Protein AF-A0A944ZU85-F1 (afdb_monomer)

Sequence (262 aa):
MTEFNSSSQVSQDNLSVRERGVSSAREYSRIVETFNRVLEYKEKFRMSIEGQLASIGNQVKENIENLETLMRNIDIYVENIDTISNNLAQLQTEENSIKVRYEELLNGSTELDSVDGDKNDDLDSAGSREYLIQRRRNYLENLDKSFKRLDGELFSIEKLRSEITRARGEILVKKDDAQKKISILEENGARLLEDVKRVEMELESSINEERLLINEFKRLVSGAERTLEISDEIDHILFTYLTAAESKDIAAKNPVPAVDHH

Secondary structure (DSSP, 8-state):
-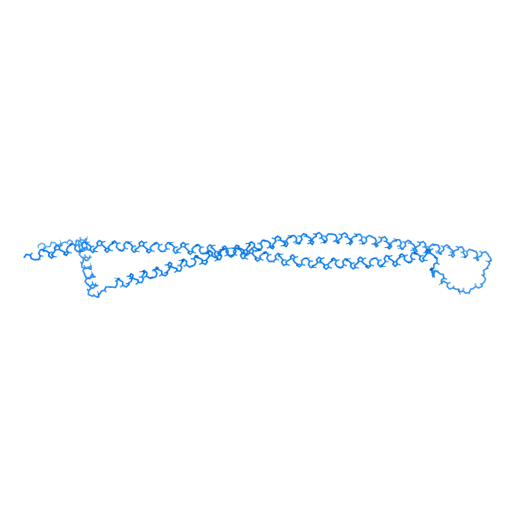-HHHHHHHHHHHHHHHHHHHHHHHHHHHHHHHHHHHHHHHHHHHHHHHHHHHHHHHHHHHHHHHHHHHHHHHHHHHHHHHHHHHHHHHHHHHHHHHHHHHHHHHHTT-S-TT-----------HHHHHHHHHHHHHHHHHHHHHHHHHHHHHHHHHHHHHHHHHHHHHHHHHHHHHHHHHHHHHHHHHHHHHHHHHHHHHHHHHHHHHHHHHHHHHHHHHHHHHHHS---HHHHHHHHHHHHHHHHHHHHHHS--------

Radius of gyration: 54.86 Å; Cα contacts (8 Å, |Δi|>4): 72; chains: 1; bounding box: 100×51×162 Å

Solvent-accessible surface area (backbone atoms only — not comparable to full-atom values): 14517 Å² total; per-residue (Å²): 133,66,68,68,57,52,56,53,47,52,54,53,49,50,53,54,51,53,52,50,50,55,51,50,52,52,52,51,53,52,50,54,54,49,51,52,55,50,50,57,48,50,52,55,49,49,55,51,50,54,49,48,52,54,53,52,50,52,51,51,49,53,47,49,56,52,44,55,53,42,53,53,50,42,53,53,42,50,54,50,47,52,52,48,54,53,51,52,54,49,51,54,51,52,49,51,54,51,51,51,54,50,50,35,55,73,70,64,70,58,86,84,74,82,72,79,91,74,88,73,86,88,65,59,81,68,55,54,53,54,50,52,52,49,52,51,50,53,51,52,52,53,49,53,54,50,51,55,48,51,54,51,51,51,52,50,50,52,52,50,52,51,54,53,52,50,52,48,52,55,45,51,52,54,42,51,55,41,51,54,51,44,56,53,45,52,53,48,50,53,52,51,53,52,51,49,53,53,50,50,53,52,45,53,50,51,53,53,53,51,50,52,51,52,53,53,49,52,54,50,51,56,50,50,57,66,69,67,67,71,56,70,69,58,50,50,52,53,54,54,52,48,52,54,50,52,53,50,54,52,50,67,75,54,69,75,79,82,81,83,77,133

Nearest PDB structures (foldseek):
  8i21-assembly1_B  TM=4.705E-01  e=2.398E-02  Saccharomyces cerevisiae S288C
  5xg2-assembly1_A  TM=3.246E-01  e=1.053E-02  Pyrococcus yayanosii CH1
  3zx6-assembly1_B  TM=3.954E-01  e=8.948E-02  Archaeoglobus fulgidus DSM 4304
  3zx6-assembly1_A  TM=3.688E-01  e=1.729E-01  Archaeoglobus fulgidus DSM 4304
  3ja6-assembly1_H  TM=3.280E-01  e=2.833E-01  Escherichia coli

pLDDT: mean 88.07, std 15.77, range [40.47, 98.38]

Structure (mmCIF, N/CA/C/O backbone):
data_AF-A0A944ZU85-F1
#
_entry.id   AF-A0A944ZU85-F1
#
loop_
_atom_site.group_PDB
_atom_site.id
_atom_site.type_symbol
_atom_site.label_atom_id
_atom_site.label_alt_id
_atom_site.label_comp_id
_atom_site.label_asym_id
_atom_site.label_entity_id
_atom_site.label_seq_id
_atom_site.pdbx_PDB_ins_code
_atom_site.Cartn_x
_atom_site.Cartn_y
_atom_site.Cartn_z
_atom_site.occupancy
_atom_site.B_iso_or_equiv
_atom_site.auth_seq_id
_atom_site.auth_comp_id
_atom_site.auth_asym_id
_atom_site.auth_atom_id
_atom_site.pdbx_PDB_model_num
ATOM 1 N N . MET A 1 1 ? -49.938 -11.714 79.847 1.00 47.16 1 MET A N 1
ATOM 2 C CA . MET A 1 1 ? -48.460 -11.813 79.737 1.00 47.16 1 MET A CA 1
ATOM 3 C C . MET A 1 1 ? -47.957 -11.971 78.292 1.00 47.16 1 MET A C 1
ATOM 5 O O . MET A 1 1 ? -46.763 -12.122 78.097 1.00 47.16 1 MET A O 1
ATOM 9 N N . THR A 1 2 ? -48.816 -11.879 77.272 1.00 54.72 2 THR A N 1
ATOM 10 C CA . THR A 1 2 ? -48.469 -12.052 75.846 1.00 54.72 2 THR A CA 1
ATOM 11 C C . THR A 1 2 ? -48.129 -10.742 75.114 1.00 54.72 2 THR A C 1
ATOM 13 O O . THR A 1 2 ? -47.324 -10.766 74.192 1.00 54.72 2 THR A O 1
ATOM 16 N N . GLU A 1 3 ? -48.653 -9.594 75.559 1.00 50.75 3 GLU A N 1
ATOM 17 C CA . GLU A 1 3 ? -48.461 -8.280 74.903 1.00 50.75 3 GLU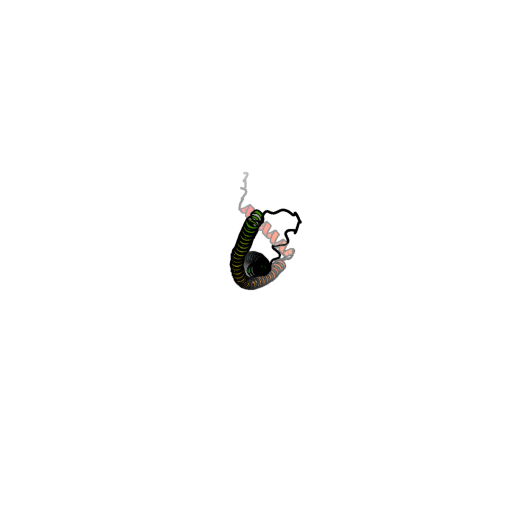 A CA 1
ATOM 18 C C . GLU A 1 3 ? -47.059 -7.664 75.086 1.00 50.75 3 GLU A C 1
ATOM 20 O O . GLU A 1 3 ? -46.574 -6.936 74.222 1.00 50.75 3 GLU A O 1
ATOM 25 N N . PHE A 1 4 ? -46.360 -7.975 76.184 1.00 53.34 4 PHE A N 1
ATOM 26 C CA . PHE A 1 4 ? -44.981 -7.503 76.386 1.00 53.34 4 PHE A CA 1
ATOM 27 C C . PHE A 1 4 ? -43.986 -8.198 75.439 1.00 53.34 4 PHE A C 1
ATOM 29 O O . PHE A 1 4 ? -43.026 -7.573 74.990 1.00 53.34 4 PHE A O 1
ATOM 36 N N . ASN A 1 5 ? -44.251 -9.458 75.068 1.00 59.75 5 ASN A N 1
ATOM 37 C CA . ASN A 1 5 ? -43.422 -10.199 74.114 1.00 59.75 5 ASN A CA 1
ATOM 38 C C . ASN A 1 5 ? -43.623 -9.717 72.668 1.00 59.75 5 ASN A C 1
ATOM 40 O O . ASN A 1 5 ? -42.658 -9.690 71.909 1.00 59.75 5 ASN A O 1
ATOM 44 N N . SER A 1 6 ? -44.830 -9.282 72.284 1.00 62.41 6 SER A N 1
ATOM 45 C CA . SER A 1 6 ? -45.083 -8.770 70.929 1.00 62.41 6 SER A CA 1
ATOM 46 C C . SER A 1 6 ? -44.427 -7.408 70.680 1.00 62.41 6 SER A C 1
ATOM 48 O O . SER A 1 6 ? -43.877 -7.186 69.607 1.00 62.41 6 SER A O 1
ATOM 50 N N . SER A 1 7 ? -44.413 -6.515 71.676 1.00 68.94 7 SER A N 1
ATOM 51 C CA . SER A 1 7 ? -43.751 -5.202 71.575 1.00 68.94 7 SER A CA 1
ATOM 52 C C . SER A 1 7 ? -42.221 -5.316 71.463 1.00 68.94 7 SER A C 1
ATOM 54 O O . SER A 1 7 ? -41.583 -4.623 70.662 1.00 68.94 7 SER A O 1
ATOM 56 N N . SER A 1 8 ? -41.629 -6.255 72.212 1.00 76.44 8 SER A N 1
ATOM 57 C CA . SER A 1 8 ? -40.201 -6.575 72.116 1.00 76.44 8 SER A CA 1
ATOM 58 C C . SER A 1 8 ? -39.833 -7.148 70.743 1.00 76.44 8 SER A C 1
ATOM 60 O O . SER A 1 8 ? -38.814 -6.757 70.175 1.00 76.44 8 SER A O 1
ATOM 62 N N . GLN A 1 9 ? -40.671 -8.032 70.189 1.00 83.12 9 GLN A N 1
ATOM 63 C CA . GLN A 1 9 ? -40.442 -8.642 68.878 1.00 83.12 9 GLN A CA 1
ATOM 64 C C . GLN A 1 9 ? -40.509 -7.609 67.744 1.00 83.12 9 GLN A C 1
ATOM 66 O O . GLN A 1 9 ? -39.594 -7.540 66.932 1.00 83.12 9 GLN A O 1
ATOM 71 N N . VAL A 1 10 ? -41.525 -6.736 67.736 1.00 85.12 10 VAL A N 1
ATOM 72 C CA . VAL A 1 10 ? -41.663 -5.666 66.728 1.00 85.12 10 VAL A CA 1
ATOM 73 C C . VAL A 1 10 ? -40.473 -4.703 66.764 1.00 85.12 10 VAL A C 1
ATOM 75 O O . VAL A 1 10 ? -39.990 -4.274 65.719 1.00 85.12 10 VAL A O 1
ATOM 78 N N . SER A 1 11 ? -39.963 -4.383 67.957 1.00 85.69 11 SER A N 1
ATOM 79 C CA . SER A 1 11 ? -38.789 -3.515 68.111 1.00 85.69 11 SER A CA 1
ATOM 80 C C . SER A 1 11 ? -37.518 -4.157 67.542 1.00 85.69 11 SER A C 1
ATOM 82 O O . SER A 1 11 ? -36.726 -3.485 66.877 1.00 85.69 11 SER A O 1
ATOM 84 N N . GLN A 1 12 ? -37.336 -5.460 67.766 1.00 87.75 12 GLN A N 1
ATOM 85 C CA . GLN A 1 12 ? -36.206 -6.222 67.237 1.00 87.75 12 GLN A CA 1
ATOM 86 C C . GLN A 1 12 ? -36.299 -6.408 65.714 1.00 87.75 12 GLN A C 1
ATOM 88 O O . GLN A 1 12 ? -35.305 -6.217 65.009 1.00 87.75 12 GLN A O 1
ATOM 93 N N . ASP A 1 13 ? -37.492 -6.708 65.199 1.00 90.25 13 ASP A N 1
ATOM 94 C CA . ASP A 1 13 ? -37.750 -6.845 63.764 1.00 90.25 13 ASP A CA 1
ATOM 95 C C . ASP A 1 13 ? -37.536 -5.512 63.034 1.00 90.25 13 ASP A C 1
ATOM 97 O O . ASP A 1 13 ? -36.898 -5.486 61.982 1.00 90.25 13 ASP A O 1
ATOM 101 N N . ASN A 1 14 ? -37.975 -4.391 63.620 1.00 88.56 14 ASN A N 1
ATOM 102 C CA . ASN A 1 14 ? -37.756 -3.047 63.080 1.00 88.56 14 ASN A CA 1
ATOM 103 C C . ASN A 1 14 ? -36.259 -2.738 62.910 1.00 88.56 14 ASN A C 1
ATOM 105 O O . ASN A 1 14 ? -35.822 -2.372 61.818 1.00 88.56 14 ASN A O 1
ATOM 109 N N . LEU A 1 15 ? -35.453 -2.948 63.957 1.00 89.81 15 LEU A N 1
ATOM 110 C CA . LEU A 1 15 ? -34.000 -2.759 63.886 1.00 89.81 15 LEU A CA 1
ATOM 111 C C . LEU A 1 15 ? -33.370 -3.656 62.811 1.00 89.81 15 LEU A C 1
ATOM 113 O O . LEU A 1 15 ? -32.648 -3.164 61.943 1.00 89.81 15 LEU A O 1
ATOM 117 N N . SER A 1 16 ? -33.706 -4.950 62.815 1.00 93.06 16 SER A N 1
ATOM 118 C CA . SER A 1 16 ? -33.157 -5.926 61.868 1.00 93.06 16 SER A CA 1
ATOM 119 C C . SER A 1 16 ? -33.498 -5.608 60.408 1.00 93.06 16 SER A C 1
ATOM 121 O O . SER A 1 16 ? -32.642 -5.724 59.528 1.00 93.06 16 SER A O 1
ATOM 123 N N . VAL A 1 17 ? -34.749 -5.239 60.117 1.00 92.50 17 VAL A N 1
ATOM 124 C CA . VAL A 1 17 ? -35.194 -4.915 58.753 1.00 92.50 17 VAL A CA 1
ATOM 125 C C . VAL A 1 17 ? -34.587 -3.593 58.292 1.00 92.50 17 VAL A C 1
ATOM 127 O O . VAL A 1 17 ? -34.116 -3.513 57.158 1.00 92.50 17 VAL A O 1
ATOM 130 N N . ARG A 1 18 ? -34.511 -2.582 59.166 1.00 90.88 18 ARG A N 1
ATOM 131 C CA . ARG A 1 18 ? -33.900 -1.288 58.843 1.00 90.88 18 ARG A CA 1
ATOM 132 C C . ARG A 1 18 ? -32.410 -1.421 58.528 1.00 90.88 18 ARG A C 1
ATOM 134 O O . ARG A 1 18 ? -31.957 -0.878 57.523 1.00 90.88 18 ARG A O 1
ATOM 141 N N . GLU A 1 19 ? -31.654 -2.159 59.340 1.00 92.50 19 GLU A N 1
ATOM 142 C CA . GLU A 1 19 ? -30.230 -2.413 59.082 1.00 92.50 19 GLU A CA 1
ATOM 143 C C . GLU A 1 19 ? -30.017 -3.181 57.774 1.00 92.50 19 GLU A C 1
ATOM 145 O O . GLU A 1 19 ? -29.196 -2.774 56.948 1.00 92.50 19 GLU A O 1
ATOM 150 N N . ARG A 1 20 ? -30.800 -4.243 57.533 1.00 93.31 20 ARG A N 1
ATOM 151 C CA . ARG A 1 20 ? -30.736 -5.002 56.274 1.00 93.31 20 ARG A CA 1
ATOM 152 C C . ARG A 1 20 ? -31.105 -4.158 55.058 1.00 93.31 20 ARG A C 1
ATOM 154 O O . ARG A 1 20 ? -30.430 -4.267 54.036 1.00 93.31 20 ARG A O 1
ATOM 161 N N . GLY A 1 21 ? -32.126 -3.308 55.158 1.00 91.38 21 GLY A N 1
ATOM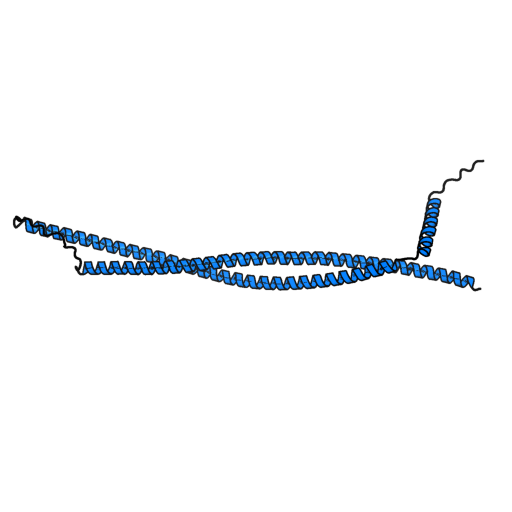 162 C CA . GLY A 1 21 ? -32.533 -2.397 54.087 1.00 91.38 21 GLY A CA 1
ATOM 163 C C . GLY A 1 21 ? -31.432 -1.394 53.742 1.00 91.38 21 GLY A C 1
ATOM 164 O O . GLY A 1 21 ? -31.054 -1.270 52.578 1.00 91.38 21 GLY A O 1
ATOM 165 N N . VAL A 1 22 ? -30.836 -0.752 54.755 1.00 93.25 22 VAL A N 1
ATOM 166 C CA . VAL A 1 22 ? -29.702 0.172 54.568 1.00 93.25 22 VAL A CA 1
ATOM 167 C C . VAL A 1 22 ? -28.492 -0.544 53.963 1.00 93.25 22 VAL A C 1
ATOM 169 O O . VAL A 1 22 ? -27.862 -0.012 53.049 1.00 93.25 22 VAL A O 1
ATOM 172 N N . SER A 1 23 ? -28.165 -1.746 54.446 1.00 93.44 23 SER A N 1
ATOM 173 C CA . SER A 1 23 ? -27.064 -2.541 53.894 1.00 93.44 23 SER A CA 1
ATOM 174 C C . SER A 1 23 ? -27.315 -2.910 52.431 1.00 93.44 23 SER A C 1
ATOM 176 O O . SER A 1 23 ? -26.422 -2.756 51.605 1.00 93.44 23 SER A O 1
ATOM 178 N N . SER A 1 24 ? -28.531 -3.343 52.094 1.00 91.88 24 SER A N 1
ATOM 179 C CA . SER A 1 24 ? -28.895 -3.745 50.729 1.00 91.88 24 SER A CA 1
ATOM 180 C C . SER A 1 24 ? -28.848 -2.565 49.758 1.00 91.88 24 SER A C 1
ATOM 182 O O . SER A 1 24 ? -28.305 -2.698 48.665 1.00 91.88 24 SER A O 1
ATOM 184 N N . ALA A 1 25 ? -29.340 -1.392 50.172 1.00 91.94 25 ALA A N 1
ATOM 185 C CA . ALA A 1 25 ? -29.260 -0.172 49.372 1.00 91.94 25 ALA A CA 1
ATOM 186 C C . ALA A 1 25 ? -27.803 0.228 49.082 1.00 91.94 25 ALA A C 1
ATOM 188 O O . ALA A 1 25 ? -27.466 0.556 47.948 1.00 91.94 25 ALA A O 1
ATOM 189 N N . ARG A 1 26 ? -26.915 0.146 50.085 1.00 94.88 26 ARG A N 1
ATOM 190 C CA . ARG A 1 26 ? -25.480 0.428 49.906 1.00 94.88 26 ARG A CA 1
ATOM 191 C C . ARG A 1 26 ? -24.805 -0.553 48.951 1.00 94.88 26 ARG A C 1
ATOM 193 O O . ARG A 1 26 ? -24.037 -0.117 48.097 1.00 94.88 26 ARG A O 1
ATOM 200 N N . GLU A 1 27 ? -25.084 -1.849 49.082 1.00 93.81 27 GLU A N 1
ATOM 201 C CA . GLU A 1 27 ? -24.531 -2.862 48.176 1.00 93.81 27 GLU A CA 1
ATOM 202 C C . GLU A 1 27 ? -25.029 -2.662 46.740 1.00 93.81 27 GLU A C 1
ATOM 204 O O . GLU A 1 27 ? -24.232 -2.707 45.805 1.00 93.81 27 GLU A O 1
ATOM 209 N N . TYR A 1 28 ? -26.316 -2.351 46.552 1.00 93.88 28 TYR A N 1
ATOM 210 C CA . TYR A 1 28 ? -26.860 -2.044 45.229 1.00 93.88 28 TYR A CA 1
ATOM 211 C C . TYR A 1 28 ? -26.183 -0.818 44.603 1.00 93.88 28 TYR A C 1
ATOM 213 O O . TYR A 1 28 ? -25.702 -0.904 43.472 1.00 93.88 28 TYR A O 1
ATOM 221 N N . SER A 1 29 ? -26.059 0.291 45.344 1.00 94.75 29 SER A N 1
ATOM 222 C CA . SER A 1 29 ? -25.345 1.485 44.868 1.00 94.75 29 SER A CA 1
ATOM 223 C C . SER A 1 29 ? -23.902 1.170 44.477 1.00 94.75 29 SER A C 1
ATOM 225 O O . SER A 1 29 ? -23.457 1.563 43.402 1.00 94.75 29 SER A O 1
ATOM 227 N N . ARG A 1 30 ? -23.186 0.391 45.296 1.00 96.69 30 ARG A N 1
ATOM 228 C CA . ARG A 1 30 ? -21.810 -0.031 45.003 1.00 96.69 30 ARG A CA 1
ATOM 229 C C . ARG A 1 30 ? -21.719 -0.852 43.714 1.00 96.69 30 ARG A C 1
ATOM 231 O O . ARG A 1 30 ? -20.784 -0.667 42.932 1.00 96.69 30 ARG A O 1
ATOM 238 N N . ILE A 1 31 ? -22.661 -1.768 43.492 1.00 96.25 31 ILE A N 1
ATOM 239 C CA . ILE A 1 31 ? -22.717 -2.589 42.276 1.00 96.25 31 ILE A CA 1
ATOM 240 C C . ILE A 1 31 ? -22.975 -1.705 41.051 1.00 96.25 31 ILE A C 1
ATOM 242 O O . ILE A 1 31 ? -22.240 -1.814 40.071 1.00 96.25 31 ILE A O 1
ATOM 246 N N . VAL A 1 32 ? -23.954 -0.797 41.123 1.00 96.38 32 VAL A N 1
ATOM 247 C CA . VAL A 1 32 ? -24.273 0.167 40.055 1.00 96.38 32 VAL A CA 1
ATOM 248 C C . VAL A 1 32 ? -23.057 1.028 39.704 1.00 96.38 32 VAL A C 1
ATOM 250 O O . VAL A 1 32 ? -22.683 1.122 38.537 1.00 96.38 32 VAL A O 1
ATOM 253 N N . GLU A 1 33 ? -22.392 1.608 40.705 1.00 97.56 33 GLU A N 1
ATOM 254 C CA . GLU A 1 33 ? -21.171 2.401 40.511 1.00 97.56 33 GLU A CA 1
ATOM 255 C C . GLU A 1 33 ? -20.054 1.585 39.847 1.00 97.56 33 GLU A C 1
ATOM 257 O O . GLU A 1 33 ? -19.350 2.081 38.963 1.00 97.56 33 GLU A O 1
ATOM 262 N N . THR A 1 34 ? -19.908 0.317 40.239 1.00 97.44 34 THR A N 1
ATOM 263 C CA . THR A 1 34 ? -18.901 -0.586 39.669 1.00 97.44 34 THR A CA 1
ATOM 264 C C . THR A 1 34 ? -19.197 -0.889 38.202 1.00 97.44 34 THR A C 1
ATOM 266 O O . THR A 1 34 ? -18.297 -0.758 37.372 1.00 97.44 34 THR A O 1
ATOM 269 N N . PHE A 1 35 ? -20.442 -1.240 37.861 1.00 98.00 35 PHE A N 1
ATOM 270 C CA . PHE A 1 35 ? -20.848 -1.469 36.471 1.00 98.00 35 PHE A CA 1
ATOM 271 C C . PHE A 1 35 ? -20.613 -0.231 35.610 1.00 98.00 35 PHE A C 1
ATOM 273 O O . PHE A 1 35 ? -19.975 -0.346 34.566 1.00 98.00 35 PHE A O 1
ATOM 280 N N . ASN A 1 36 ? -21.042 0.948 36.067 1.00 97.06 36 ASN A N 1
ATOM 281 C CA . ASN A 1 36 ? -20.849 2.199 35.333 1.00 97.06 36 ASN A CA 1
ATOM 282 C C . ASN A 1 36 ? -19.367 2.458 35.046 1.00 97.06 36 ASN A C 1
ATOM 284 O O . ASN A 1 36 ? -18.984 2.687 33.900 1.00 97.06 36 ASN A O 1
ATOM 288 N N . ARG A 1 37 ? -18.507 2.335 36.063 1.00 98.00 37 ARG A N 1
ATOM 289 C CA . ARG A 1 37 ? -17.065 2.558 35.904 1.00 98.00 37 ARG A CA 1
ATOM 290 C C . ARG A 1 37 ? -16.416 1.565 34.938 1.00 98.00 37 ARG A C 1
ATOM 292 O O . ARG A 1 37 ? -15.542 1.952 34.162 1.00 98.00 37 ARG A O 1
ATOM 299 N N . VAL A 1 38 ? -16.805 0.291 34.996 1.00 98.00 38 VAL A N 1
ATOM 300 C CA . VAL A 1 38 ? -16.266 -0.744 34.101 1.00 98.00 38 VAL A CA 1
ATOM 301 C C . VAL A 1 38 ? -16.757 -0.536 32.668 1.00 98.00 38 VAL A C 1
ATOM 303 O O . VAL A 1 38 ? -15.950 -0.635 31.747 1.00 98.00 38 VAL A O 1
ATOM 306 N N . LEU A 1 39 ? -18.034 -0.205 32.469 1.00 97.50 39 LEU A N 1
ATOM 307 C CA . LEU A 1 39 ? -18.597 0.076 31.145 1.00 97.50 39 LEU A CA 1
ATOM 308 C C . LEU A 1 39 ? -17.955 1.317 30.512 1.00 97.50 39 LEU A C 1
ATOM 310 O O . LEU A 1 39 ? -17.535 1.258 29.362 1.00 97.50 39 LEU A O 1
ATOM 314 N N . GLU A 1 40 ? -17.763 2.400 31.269 1.00 97.69 40 GLU A N 1
ATOM 315 C CA . GLU A 1 40 ? -17.030 3.579 30.785 1.00 97.69 40 GLU A CA 1
ATOM 316 C C . GLU A 1 40 ? -15.588 3.254 30.380 1.00 97.69 40 GLU A C 1
ATOM 318 O O . GLU A 1 40 ? -15.068 3.789 29.398 1.00 97.69 40 GLU A O 1
ATOM 323 N N . TYR A 1 41 ? -14.912 2.398 31.151 1.00 97.75 41 TYR A N 1
ATOM 324 C CA . TYR A 1 41 ? -13.571 1.940 30.806 1.00 97.75 41 TYR A CA 1
ATOM 325 C C . TYR A 1 41 ? -13.580 1.108 29.518 1.00 97.75 41 TYR A C 1
ATOM 327 O O . TYR A 1 41 ? -12.745 1.342 28.643 1.00 97.75 41 TYR A O 1
ATOM 335 N N . LYS A 1 42 ? -14.528 0.174 29.383 1.00 97.31 42 LYS A N 1
ATOM 336 C CA . LYS A 1 42 ? -14.676 -0.674 28.195 1.00 97.31 42 LYS A CA 1
ATOM 337 C C . LYS A 1 42 ? -14.979 0.135 26.940 1.00 97.31 42 LYS A C 1
ATOM 339 O O . LYS A 1 42 ? -14.338 -0.106 25.925 1.00 97.31 42 LYS A O 1
ATOM 344 N N . GLU A 1 43 ? -15.838 1.144 27.032 1.00 96.38 43 GLU A N 1
ATOM 345 C CA . GLU A 1 43 ? -16.121 2.068 25.931 1.00 96.38 43 GLU A CA 1
ATOM 346 C C . GLU A 1 43 ? -14.848 2.802 25.476 1.00 96.38 43 GLU A C 1
ATOM 348 O O . GLU A 1 43 ? -14.500 2.793 24.297 1.00 96.38 43 GLU A O 1
ATOM 353 N N . LYS A 1 44 ? -14.084 3.380 26.416 1.00 97.44 44 LYS A N 1
ATOM 354 C CA . LYS A 1 44 ? -12.809 4.056 26.102 1.00 97.44 44 LYS A CA 1
ATOM 355 C C . LYS A 1 44 ? -11.793 3.107 25.471 1.00 97.44 44 LYS A C 1
ATOM 357 O O . LYS A 1 44 ? -11.067 3.498 24.559 1.00 97.44 44 LYS A O 1
ATOM 362 N N . PHE A 1 45 ? -11.730 1.875 25.964 1.00 97.31 45 PHE A N 1
ATOM 363 C CA . PHE A 1 45 ? -10.860 0.841 25.423 1.00 97.31 45 PHE A CA 1
ATOM 364 C C . PHE A 1 45 ? -11.273 0.442 23.999 1.00 97.31 45 PHE A C 1
ATOM 366 O O . PHE A 1 45 ? -10.422 0.424 23.112 1.00 97.31 45 PHE A O 1
ATOM 373 N N . ARG A 1 46 ? -12.573 0.232 23.746 1.00 97.31 46 ARG A N 1
ATOM 374 C CA . ARG A 1 46 ? -13.117 -0.047 22.409 1.00 97.31 46 ARG A CA 1
ATOM 375 C C . ARG A 1 46 ? -12.769 1.068 21.422 1.00 97.31 46 ARG A C 1
ATOM 377 O O . ARG A 1 46 ? -12.183 0.791 20.382 1.00 97.31 46 ARG A O 1
ATOM 384 N N . MET A 1 47 ? -13.008 2.326 21.799 1.00 97.50 47 MET A N 1
ATOM 385 C CA . MET A 1 47 ? -12.650 3.501 20.992 1.00 97.50 47 MET A CA 1
ATOM 386 C C . MET A 1 47 ? -11.144 3.570 20.686 1.00 97.50 47 MET A C 1
ATOM 388 O O . MET A 1 47 ? -10.742 3.964 19.592 1.00 97.50 47 MET A O 1
ATOM 392 N N . SER A 1 48 ? -10.292 3.177 21.639 1.00 98.06 48 SER A N 1
ATOM 393 C CA . SER A 1 48 ? -8.843 3.094 21.424 1.00 98.06 48 SER A CA 1
ATOM 394 C C . SER A 1 48 ? -8.476 2.027 20.389 1.00 98.06 48 SER A C 1
ATOM 396 O O . SER A 1 48 ? -7.628 2.286 19.536 1.00 98.06 48 SER A O 1
ATOM 398 N N . ILE A 1 49 ? -9.093 0.845 20.452 1.00 97.88 49 ILE A N 1
ATOM 399 C CA . ILE A 1 49 ? -8.864 -0.247 19.494 1.00 97.88 49 ILE A CA 1
ATOM 400 C C . ILE A 1 49 ? -9.366 0.133 18.096 1.00 97.88 49 ILE A C 1
ATOM 402 O O . ILE A 1 49 ? -8.651 -0.040 17.111 1.00 97.88 49 ILE A O 1
ATOM 406 N N . GLU A 1 50 ? -10.560 0.717 17.996 1.00 97.56 50 GLU A N 1
ATOM 407 C CA . GLU A 1 50 ? -11.107 1.227 16.733 1.00 97.56 50 GLU A CA 1
ATOM 408 C C . GLU A 1 50 ? -10.188 2.296 16.118 1.00 97.56 50 GLU A C 1
ATOM 410 O O . GLU A 1 50 ? -9.918 2.278 14.915 1.00 97.56 50 GLU A O 1
ATOM 415 N N . GLY A 1 51 ? -9.627 3.184 16.946 1.00 98.06 51 GLY A N 1
ATOM 416 C CA . GLY A 1 51 ? -8.618 4.154 16.519 1.00 98.06 51 GLY A CA 1
ATOM 417 C C . GLY A 1 51 ? -7.330 3.502 15.999 1.00 98.06 51 GLY A C 1
ATOM 418 O O . GLY A 1 51 ? -6.768 3.957 15.000 1.00 98.06 51 GLY A O 1
ATOM 419 N N . GLN A 1 52 ? -6.873 2.416 16.630 1.00 97.88 52 GLN A N 1
ATOM 420 C CA . GLN A 1 52 ? -5.732 1.635 16.141 1.00 97.88 52 GLN A CA 1
ATOM 421 C C . GLN A 1 52 ? -6.034 0.974 14.791 1.00 97.88 52 GLN A C 1
ATOM 423 O O . GLN A 1 52 ? -5.213 1.086 13.881 1.00 97.88 52 GLN A O 1
ATOM 428 N N . LEU A 1 53 ? -7.211 0.364 14.621 1.00 97.88 53 LEU A N 1
ATOM 429 C CA . LEU A 1 53 ? -7.636 -0.212 13.338 1.00 97.88 53 LEU A CA 1
ATOM 430 C C . LEU A 1 53 ? -7.695 0.841 12.232 1.00 97.88 53 LEU A C 1
ATOM 432 O O . LEU A 1 53 ? -7.215 0.590 11.130 1.00 97.88 53 LEU A O 1
ATOM 436 N N . ALA A 1 54 ? -8.214 2.036 12.522 1.00 97.94 54 ALA A N 1
ATOM 437 C CA . ALA A 1 54 ? -8.228 3.137 11.561 1.00 97.94 54 ALA A CA 1
ATOM 438 C C . ALA A 1 54 ? -6.806 3.567 11.155 1.00 97.94 54 ALA A C 1
ATOM 440 O O . ALA A 1 54 ? -6.536 3.804 9.977 1.00 97.94 54 ALA A O 1
ATOM 441 N N . SER A 1 55 ? -5.880 3.628 12.118 1.00 98.19 55 SER A N 1
ATOM 442 C CA . SER A 1 55 ? -4.467 3.927 11.858 1.00 98.19 55 SER A CA 1
ATOM 443 C C . SER A 1 55 ? -3.811 2.866 10.968 1.00 98.19 55 SER A C 1
ATOM 445 O O . SER A 1 55 ? -3.197 3.209 9.957 1.00 98.19 55 SER A O 1
ATOM 447 N N . ILE A 1 56 ? -3.993 1.580 11.290 1.00 97.81 56 ILE A N 1
ATOM 448 C CA . ILE A 1 56 ? -3.479 0.467 10.478 1.00 97.81 56 ILE A CA 1
ATOM 449 C C . ILE A 1 56 ? -4.113 0.495 9.081 1.00 97.81 56 ILE A C 1
ATOM 451 O O . ILE A 1 56 ? -3.412 0.331 8.087 1.00 97.81 56 ILE A O 1
ATOM 455 N N . GLY A 1 57 ? -5.412 0.786 8.975 1.00 97.50 57 GLY A N 1
ATOM 456 C CA . GLY A 1 57 ? -6.109 0.936 7.698 1.00 97.50 57 GLY A CA 1
ATOM 457 C C . GLY A 1 57 ? -5.490 2.011 6.799 1.00 97.50 57 GLY A C 1
ATOM 458 O O . GLY A 1 57 ? -5.316 1.785 5.601 1.00 97.50 57 GLY A O 1
ATOM 459 N N . ASN A 1 58 ? -5.077 3.148 7.369 1.00 97.69 58 ASN A N 1
ATOM 460 C CA . ASN A 1 58 ? -4.354 4.182 6.624 1.00 97.69 58 ASN A CA 1
ATOM 461 C C . ASN A 1 58 ? -2.979 3.693 6.145 1.00 97.69 58 ASN A C 1
ATOM 463 O O . ASN A 1 58 ? -2.615 3.943 4.998 1.00 97.69 58 ASN A O 1
ATOM 467 N N . GLN A 1 59 ? -2.244 2.958 6.986 1.00 97.94 59 GLN A N 1
ATOM 468 C CA . GLN A 1 59 ? -0.947 2.377 6.611 1.00 97.94 59 GLN A CA 1
ATOM 469 C C . GLN A 1 59 ? -1.089 1.333 5.497 1.00 97.94 59 GLN A C 1
ATOM 471 O O . GLN A 1 59 ? -0.301 1.326 4.555 1.00 97.94 59 GLN A O 1
ATOM 476 N N . VAL A 1 60 ? -2.116 0.479 5.562 1.00 97.62 60 VAL A N 1
ATOM 477 C CA . VAL A 1 60 ? -2.429 -0.499 4.508 1.00 97.62 60 VAL A CA 1
ATOM 478 C C . VAL A 1 60 ? -2.728 0.212 3.194 1.00 97.62 60 VAL A C 1
ATOM 480 O O . VAL A 1 60 ? -2.196 -0.175 2.155 1.00 97.62 60 VAL A O 1
ATOM 483 N N . LYS A 1 61 ? -3.539 1.274 3.235 1.00 97.31 61 LYS A N 1
ATOM 484 C CA . LYS A 1 61 ? -3.867 2.070 2.052 1.00 97.31 61 LYS A CA 1
ATOM 485 C C . LYS A 1 61 ? -2.615 2.679 1.414 1.00 97.31 61 LYS A C 1
ATOM 487 O O . LYS A 1 61 ? -2.406 2.499 0.219 1.00 97.31 61 LYS A O 1
ATOM 492 N N . GLU A 1 62 ? -1.767 3.336 2.202 1.00 97.94 62 GLU A N 1
ATOM 493 C CA . GLU A 1 62 ? -0.505 3.911 1.717 1.00 97.94 62 GLU A CA 1
ATOM 494 C C . GLU A 1 62 ? 0.420 2.831 1.128 1.00 97.94 62 GLU A C 1
ATOM 496 O O . GLU A 1 62 ? 1.035 3.022 0.078 1.00 97.94 62 GLU A O 1
ATOM 501 N N . ASN A 1 63 ? 0.494 1.661 1.768 1.00 97.88 63 ASN A N 1
ATOM 502 C CA . ASN A 1 63 ? 1.290 0.537 1.282 1.00 97.88 63 ASN A CA 1
ATOM 503 C C . ASN A 1 63 ? 0.798 0.036 -0.090 1.00 97.88 63 ASN A C 1
ATOM 505 O O . ASN A 1 63 ? 1.619 -0.235 -0.966 1.00 97.88 63 ASN A O 1
ATOM 509 N N . ILE A 1 64 ? -0.522 -0.045 -0.293 1.00 97.62 64 ILE A N 1
ATOM 510 C CA . ILE A 1 64 ? -1.138 -0.422 -1.577 1.00 97.62 64 ILE A CA 1
ATOM 511 C C . ILE A 1 64 ? -0.844 0.627 -2.655 1.00 97.62 64 ILE A C 1
ATOM 513 O O . ILE A 1 64 ? -0.364 0.267 -3.727 1.00 97.62 64 ILE A O 1
ATOM 517 N N . GLU A 1 65 ? -1.056 1.914 -2.372 1.00 98.06 65 GLU A N 1
ATOM 518 C CA . GLU A 1 65 ? -0.794 3.003 -3.331 1.00 98.06 65 GLU A CA 1
ATOM 519 C C . GLU A 1 65 ? 0.682 3.026 -3.783 1.00 98.06 65 GLU A C 1
ATOM 521 O O . GLU A 1 65 ? 0.998 3.216 -4.967 1.00 98.06 65 GLU A O 1
ATOM 526 N N . ASN A 1 66 ? 1.606 2.767 -2.852 1.00 98.00 66 ASN A N 1
ATOM 527 C CA . ASN A 1 66 ? 3.032 2.645 -3.147 1.00 98.00 66 ASN A CA 1
ATOM 528 C C . ASN A 1 66 ? 3.349 1.418 -4.019 1.00 98.00 66 ASN A C 1
ATOM 530 O O . ASN A 1 66 ? 4.150 1.524 -4.954 1.00 98.00 66 ASN A O 1
ATOM 534 N N . LEU A 1 67 ? 2.721 0.269 -3.745 1.00 97.94 67 LEU A N 1
ATOM 535 C CA . LEU A 1 67 ? 2.863 -0.940 -4.561 1.00 97.94 67 LEU A CA 1
ATOM 536 C C . LEU A 1 67 ? 2.364 -0.712 -5.990 1.00 97.94 67 LEU A C 1
ATOM 538 O O . LEU A 1 67 ? 3.103 -0.981 -6.935 1.00 97.94 67 LEU A O 1
ATOM 542 N N . GLU A 1 68 ? 1.166 -0.150 -6.160 1.00 97.81 68 GLU A N 1
ATOM 543 C CA . GLU A 1 68 ? 0.590 0.156 -7.477 1.00 97.81 68 GLU A CA 1
ATOM 544 C C . GLU A 1 68 ? 1.505 1.075 -8.296 1.00 97.81 68 GLU A C 1
ATOM 546 O O . GLU A 1 68 ? 1.761 0.837 -9.481 1.00 97.81 68 GLU A O 1
ATOM 551 N N . THR A 1 69 ? 2.064 2.100 -7.648 1.00 98.19 69 THR A N 1
ATOM 552 C CA . THR A 1 69 ? 3.011 3.023 -8.282 1.00 98.19 69 THR A CA 1
ATOM 553 C C . THR A 1 69 ? 4.281 2.304 -8.742 1.00 98.19 69 THR A C 1
ATOM 555 O O . THR A 1 69 ? 4.757 2.529 -9.857 1.00 98.19 69 THR A O 1
ATOM 558 N N . LEU A 1 70 ? 4.848 1.428 -7.908 1.00 98.06 70 LEU A N 1
ATOM 559 C CA . LEU A 1 70 ? 6.051 0.672 -8.261 1.00 98.06 70 LEU A CA 1
ATOM 560 C C . LEU A 1 70 ? 5.794 -0.341 -9.375 1.00 98.06 70 LEU A C 1
ATOM 562 O O . LEU A 1 70 ? 6.624 -0.442 -10.278 1.00 98.06 70 LEU A O 1
ATOM 566 N N . MET A 1 71 ? 4.657 -1.038 -9.351 1.00 97.56 71 MET A N 1
ATOM 567 C CA . MET A 1 71 ? 4.265 -1.961 -10.418 1.00 97.56 71 MET A CA 1
ATOM 568 C C . MET A 1 71 ? 4.181 -1.232 -11.759 1.00 97.56 71 MET A C 1
ATOM 570 O O . MET A 1 71 ? 4.837 -1.630 -12.720 1.00 97.56 71 MET A O 1
ATOM 574 N N . ARG A 1 72 ? 3.500 -0.080 -11.792 1.00 98.12 72 ARG A N 1
ATOM 575 C CA . ARG A 1 72 ? 3.421 0.754 -12.996 1.00 98.12 72 ARG A CA 1
ATOM 576 C C . ARG A 1 72 ? 4.794 1.223 -13.480 1.00 98.12 72 ARG A C 1
ATOM 578 O O . ARG A 1 72 ? 5.050 1.253 -14.681 1.00 98.12 72 ARG A O 1
ATOM 585 N N . ASN A 1 73 ? 5.690 1.592 -12.564 1.00 97.88 73 ASN A N 1
ATOM 586 C CA . ASN A 1 73 ? 7.054 1.976 -12.926 1.00 97.88 73 ASN A CA 1
ATOM 587 C C . ASN A 1 73 ? 7.831 0.811 -13.550 1.00 97.88 73 ASN A C 1
ATOM 589 O O . ASN A 1 73 ? 8.580 1.026 -14.501 1.00 97.88 73 ASN A O 1
ATOM 593 N N . ILE A 1 74 ? 7.657 -0.413 -13.044 1.00 98.06 74 ILE A N 1
ATOM 594 C CA . ILE A 1 74 ? 8.289 -1.606 -13.616 1.00 98.06 74 ILE A CA 1
ATOM 595 C C . ILE A 1 74 ? 7.788 -1.866 -15.032 1.00 98.06 74 ILE A C 1
ATOM 597 O O . ILE A 1 74 ? 8.621 -2.120 -15.903 1.00 98.06 74 ILE A O 1
ATOM 601 N N . ASP A 1 75 ? 6.484 -1.747 -15.279 1.00 98.06 75 ASP A N 1
ATOM 602 C CA . ASP A 1 75 ? 5.915 -1.906 -16.621 1.00 98.06 75 ASP A CA 1
ATOM 603 C C . ASP A 1 75 ? 6.537 -0.903 -17.603 1.00 98.06 75 ASP A C 1
ATOM 605 O O . ASP A 1 75 ? 7.016 -1.285 -18.672 1.00 98.06 75 ASP A O 1
ATOM 609 N N . ILE A 1 76 ? 6.656 0.365 -17.189 1.00 98.25 76 ILE A N 1
ATOM 610 C CA . ILE A 1 76 ? 7.332 1.413 -17.970 1.00 98.25 76 ILE A CA 1
ATOM 611 C C . ILE A 1 76 ? 8.805 1.056 -18.216 1.00 98.25 76 ILE A C 1
ATOM 613 O O . ILE A 1 76 ? 9.330 1.262 -19.311 1.00 98.25 76 ILE A O 1
ATOM 617 N N . TYR A 1 77 ? 9.515 0.530 -17.216 1.00 98.38 77 TYR A N 1
ATOM 618 C CA . TYR A 1 77 ? 10.906 0.113 -17.398 1.00 98.38 77 TYR A CA 1
ATOM 619 C C . TYR A 1 77 ? 11.039 -1.049 -18.381 1.00 98.38 77 TYR A C 1
ATOM 621 O O . TYR A 1 77 ? 11.987 -1.053 -19.165 1.00 98.38 77 TYR A O 1
ATOM 629 N N . VAL A 1 78 ? 10.116 -2.012 -18.363 1.00 98.06 78 VAL A N 1
ATOM 630 C CA . VAL A 1 78 ? 10.082 -3.123 -19.325 1.00 98.06 78 VAL A CA 1
ATOM 631 C C . VAL A 1 78 ? 9.869 -2.590 -20.740 1.00 98.06 78 VAL A C 1
ATOM 633 O O . VAL A 1 78 ? 10.695 -2.862 -21.609 1.00 98.06 78 VAL A O 1
ATOM 636 N N . GLU A 1 79 ? 8.858 -1.747 -20.947 1.00 98.12 79 GLU A N 1
ATOM 637 C CA . GLU A 1 79 ? 8.569 -1.143 -22.254 1.00 98.12 79 GLU A CA 1
ATOM 638 C C . GLU A 1 79 ? 9.755 -0.321 -22.790 1.00 98.12 79 GLU A C 1
ATOM 640 O O . GLU A 1 79 ? 10.127 -0.411 -23.966 1.00 98.12 79 GLU A O 1
ATOM 645 N N . ASN A 1 80 ? 10.421 0.439 -21.916 1.00 98.19 80 ASN A N 1
ATOM 646 C CA . ASN A 1 80 ? 11.613 1.197 -22.288 1.00 98.19 80 ASN A CA 1
ATOM 647 C C . ASN A 1 80 ? 12.793 0.286 -22.659 1.00 98.19 80 ASN A C 1
ATOM 649 O O . ASN A 1 80 ? 13.532 0.593 -23.595 1.00 98.19 80 ASN A O 1
ATOM 653 N N . ILE A 1 81 ? 12.991 -0.829 -21.947 1.00 98.25 81 ILE A N 1
ATOM 654 C CA . ILE A 1 81 ? 14.037 -1.810 -22.273 1.00 98.25 81 ILE A CA 1
ATOM 655 C C . ILE A 1 81 ? 13.770 -2.447 -23.640 1.00 98.25 81 ILE A C 1
ATOM 657 O O . ILE A 1 81 ? 14.714 -2.612 -24.419 1.00 98.25 81 ILE A O 1
ATOM 661 N N . ASP A 1 82 ? 12.517 -2.772 -23.949 1.00 98.06 82 ASP A N 1
ATOM 662 C CA . ASP A 1 82 ? 12.129 -3.343 -25.241 1.00 98.06 82 ASP A CA 1
ATOM 663 C C . ASP A 1 82 ? 12.339 -2.330 -26.372 1.00 98.06 82 ASP A C 1
ATOM 665 O O . ASP A 1 82 ? 12.965 -2.644 -27.387 1.00 98.06 82 ASP A O 1
ATOM 669 N N . THR A 1 83 ? 11.932 -1.077 -26.157 1.00 98.19 83 THR A N 1
ATOM 670 C CA . THR A 1 83 ? 12.169 0.033 -27.094 1.00 98.19 83 THR A CA 1
ATOM 671 C C . THR A 1 83 ? 13.658 0.224 -27.371 1.00 98.19 83 THR A C 1
ATOM 673 O O . THR A 1 83 ? 14.083 0.304 -28.523 1.00 98.19 83 THR A O 1
ATOM 676 N N . ILE A 1 84 ? 14.484 0.236 -26.323 1.00 98.00 84 ILE A N 1
ATOM 677 C CA . ILE A 1 84 ? 15.938 0.324 -26.465 1.00 98.00 84 ILE A CA 1
ATOM 678 C C . ILE A 1 84 ? 16.491 -0.879 -27.241 1.00 98.00 84 ILE A C 1
ATOM 680 O O . ILE A 1 84 ? 17.355 -0.707 -28.100 1.00 98.00 84 ILE A O 1
ATOM 684 N N . SER A 1 85 ? 16.000 -2.086 -26.967 1.00 97.94 85 SER A N 1
ATOM 685 C CA . SER A 1 85 ? 16.454 -3.301 -27.651 1.00 97.94 85 SER A CA 1
ATOM 686 C C . SER A 1 85 ? 16.147 -3.245 -29.153 1.00 97.94 85 SER A C 1
ATOM 688 O O . SER A 1 85 ? 17.011 -3.577 -29.965 1.00 97.94 85 SER A O 1
ATOM 690 N N . ASN A 1 86 ? 14.973 -2.730 -29.528 1.00 98.19 86 ASN A N 1
ATOM 691 C CA . ASN A 1 86 ? 14.607 -2.489 -30.924 1.00 98.19 86 ASN A CA 1
ATOM 692 C C . ASN A 1 86 ? 15.513 -1.436 -31.582 1.00 98.19 86 ASN A C 1
ATOM 694 O O . ASN A 1 86 ? 16.011 -1.662 -32.685 1.00 98.19 86 ASN A O 1
ATOM 698 N N . ASN A 1 87 ? 15.793 -0.326 -30.893 1.00 97.94 87 ASN A N 1
ATOM 699 C CA . ASN A 1 87 ? 16.685 0.720 -31.405 1.00 97.94 87 ASN A CA 1
ATOM 700 C C . ASN A 1 87 ? 18.112 0.196 -31.628 1.00 97.94 87 ASN A C 1
ATOM 702 O O . ASN A 1 87 ? 18.741 0.514 -32.633 1.00 97.94 87 ASN A O 1
ATOM 706 N N . LEU A 1 88 ? 18.626 -0.646 -30.725 1.00 97.75 88 LEU A N 1
ATOM 707 C CA . LEU A 1 88 ? 19.941 -1.273 -30.888 1.00 97.75 88 LEU A CA 1
ATOM 708 C C . LEU A 1 88 ? 19.988 -2.195 -32.116 1.00 97.75 88 LEU A C 1
ATOM 710 O O . LEU A 1 88 ? 20.975 -2.178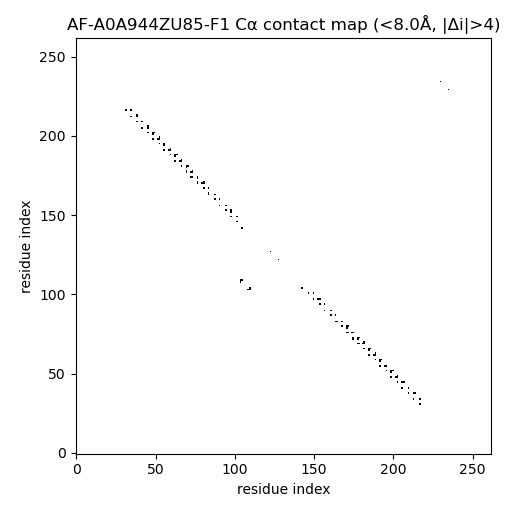 -32.850 1.00 97.75 88 LEU A O 1
ATOM 714 N N . ALA A 1 89 ? 18.921 -2.956 -32.377 1.00 97.69 89 ALA A N 1
ATOM 715 C CA . ALA A 1 89 ? 18.825 -3.803 -33.566 1.00 97.69 89 ALA A CA 1
ATOM 716 C C . ALA A 1 89 ? 18.758 -2.982 -34.871 1.00 97.69 89 ALA A C 1
ATOM 718 O O . ALA A 1 89 ? 19.370 -3.356 -35.877 1.00 97.69 89 ALA A O 1
ATOM 719 N N . GLN A 1 90 ? 18.056 -1.844 -34.854 1.00 97.81 90 GLN A N 1
ATOM 720 C CA . GLN A 1 90 ? 18.025 -0.908 -35.983 1.00 97.81 90 GLN A CA 1
ATOM 721 C C . GLN A 1 90 ? 19.413 -0.324 -36.257 1.00 97.81 90 GLN A C 1
ATOM 723 O O . GLN A 1 90 ? 19.895 -0.427 -37.384 1.00 97.81 90 GLN A O 1
ATOM 728 N N . LEU A 1 91 ? 20.106 0.170 -35.225 1.00 97.62 91 LEU A N 1
ATOM 729 C CA . LEU A 1 91 ? 21.472 0.686 -35.358 1.00 97.62 91 LEU A CA 1
ATOM 730 C C . LEU A 1 91 ? 22.440 -0.364 -35.902 1.00 97.62 91 LEU A C 1
ATOM 732 O O . LEU A 1 91 ? 23.277 -0.047 -36.740 1.00 97.62 91 LEU A O 1
ATOM 736 N N . GLN A 1 92 ? 22.306 -1.622 -35.479 1.00 97.50 92 GLN A N 1
ATOM 737 C CA . GLN A 1 92 ? 23.109 -2.718 -36.018 1.00 97.50 92 GLN A CA 1
ATOM 738 C C . GLN A 1 92 ? 22.829 -2.961 -37.512 1.00 97.50 92 GLN A C 1
ATOM 740 O O . GLN A 1 92 ? 23.743 -3.267 -38.278 1.00 97.50 92 GLN A O 1
ATOM 745 N N . THR A 1 93 ? 21.575 -2.816 -37.943 1.00 98.00 93 THR A N 1
ATOM 746 C CA . THR A 1 93 ? 21.190 -2.951 -39.355 1.00 98.00 93 THR A CA 1
ATOM 747 C C . THR A 1 93 ? 21.755 -1.804 -40.196 1.00 98.00 93 THR A C 1
ATOM 749 O O . THR A 1 93 ? 22.315 -2.046 -41.266 1.00 98.00 93 THR A O 1
ATOM 752 N N . GLU A 1 94 ? 21.668 -0.569 -39.699 1.00 97.38 94 GLU A N 1
ATOM 753 C CA . GLU A 1 94 ? 22.253 0.617 -40.335 1.00 97.38 94 GLU A CA 1
ATOM 754 C C . GLU A 1 94 ? 23.780 0.513 -40.431 1.00 97.38 94 GLU A C 1
ATOM 756 O O . GLU A 1 94 ? 24.347 0.714 -41.506 1.00 97.38 94 GLU A O 1
ATOM 761 N N . GLU A 1 95 ? 24.443 0.111 -39.342 1.00 97.62 95 GLU A N 1
ATOM 762 C CA . GLU A 1 95 ? 25.891 -0.109 -39.291 1.00 97.62 95 GLU A CA 1
ATOM 763 C C . GLU A 1 95 ? 26.336 -1.117 -40.354 1.00 97.62 95 GLU A C 1
ATOM 765 O O . GLU A 1 95 ? 27.290 -0.871 -41.093 1.00 97.62 95 GLU A O 1
ATOM 770 N N . ASN A 1 96 ? 25.621 -2.239 -40.469 1.00 97.62 96 ASN A N 1
ATOM 771 C CA . ASN A 1 96 ? 25.906 -3.254 -41.479 1.00 97.62 96 ASN A CA 1
ATOM 772 C C . ASN A 1 96 ? 25.692 -2.715 -42.898 1.00 97.62 96 ASN A C 1
ATOM 774 O O . ASN A 1 96 ? 26.534 -2.948 -43.763 1.00 97.62 96 ASN A O 1
ATOM 778 N N . SER A 1 97 ? 24.621 -1.952 -43.145 1.00 97.44 97 SER A N 1
ATOM 779 C CA . SER A 1 97 ? 24.396 -1.325 -44.453 1.00 97.44 97 SER A CA 1
ATOM 780 C C . SER A 1 97 ? 25.515 -0.352 -44.829 1.00 97.44 97 SER A C 1
ATOM 782 O O . SER A 1 97 ? 25.876 -0.273 -46.004 1.00 97.44 97 SER A O 1
ATOM 784 N N . ILE A 1 98 ? 26.050 0.402 -43.867 1.00 96.44 98 ILE A N 1
ATOM 785 C CA . ILE A 1 98 ? 27.159 1.331 -44.105 1.00 96.44 98 ILE A CA 1
ATOM 786 C C . ILE A 1 98 ? 28.448 0.559 -44.381 1.00 96.44 98 ILE A C 1
ATOM 788 O O . ILE A 1 98 ? 29.154 0.896 -45.328 1.00 96.44 98 ILE A O 1
ATOM 792 N N . LYS A 1 99 ? 28.727 -0.508 -43.621 1.00 96.62 99 LYS A N 1
ATOM 793 C CA . LYS A 1 99 ? 29.890 -1.383 -43.849 1.00 96.62 99 LYS A CA 1
ATOM 794 C C . LYS A 1 99 ? 29.871 -2.024 -45.235 1.00 96.62 99 LYS A C 1
ATOM 796 O O . LYS A 1 99 ? 30.894 -1.999 -45.907 1.00 96.62 99 LYS A O 1
ATOM 801 N N . VAL A 1 100 ? 28.714 -2.499 -45.703 1.00 96.12 100 VAL A N 1
ATOM 802 C CA . VAL A 1 100 ? 28.568 -3.032 -47.070 1.00 96.12 100 VAL A CA 1
ATOM 803 C C . VAL A 1 100 ? 28.916 -1.966 -48.114 1.00 96.12 100 VAL A C 1
ATOM 805 O O . VAL A 1 100 ? 29.745 -2.214 -48.983 1.00 96.12 100 VAL A O 1
ATOM 808 N N . ARG A 1 101 ? 28.375 -0.744 -47.993 1.00 94.31 101 ARG A N 1
ATOM 809 C CA . ARG A 1 101 ? 28.720 0.370 -48.904 1.00 94.31 101 ARG A CA 1
ATOM 810 C C . ARG A 1 101 ? 30.202 0.746 -48.840 1.00 94.31 101 ARG A C 1
ATOM 812 O O . ARG A 1 101 ? 30.792 1.132 -49.848 1.00 94.31 101 ARG A O 1
ATOM 819 N N . TYR A 1 102 ? 30.800 0.657 -47.654 1.00 95.38 102 TYR A N 1
ATOM 820 C CA . TYR A 1 102 ? 32.225 0.893 -47.444 1.00 95.38 102 TYR A CA 1
ATOM 821 C C . TYR A 1 102 ? 33.069 -0.131 -48.209 1.00 95.38 102 TYR A C 1
ATOM 823 O O . TYR A 1 102 ? 34.007 0.242 -48.913 1.00 95.38 102 TYR A O 1
ATOM 831 N N . GLU A 1 103 ? 32.711 -1.413 -48.115 1.00 93.94 103 GLU A N 1
ATOM 832 C CA . GLU A 1 103 ? 33.358 -2.509 -48.840 1.00 93.94 103 GLU A CA 1
ATOM 833 C C . GLU A 1 103 ? 33.162 -2.390 -50.359 1.00 93.94 103 GLU A C 1
ATOM 835 O O . GLU A 1 103 ? 34.116 -2.575 -51.112 1.00 93.94 103 GLU A O 1
ATOM 840 N N . GLU A 1 104 ? 31.967 -2.019 -50.829 1.00 92.69 104 GLU A N 1
ATOM 841 C CA . GLU A 1 104 ? 31.691 -1.766 -52.252 1.00 92.69 104 GLU A CA 1
ATOM 842 C C . GLU A 1 104 ? 32.590 -0.661 -52.827 1.00 92.69 104 GLU A C 1
ATOM 844 O O . GLU A 1 104 ? 33.166 -0.831 -53.907 1.00 92.69 104 GLU A O 1
ATOM 849 N N . LEU A 1 105 ? 32.752 0.451 -52.095 1.00 90.31 105 LEU A N 1
ATOM 850 C CA . LEU A 1 105 ? 33.663 1.540 -52.466 1.00 90.31 105 LEU A CA 1
ATOM 851 C C . LEU A 1 105 ? 35.125 1.090 -52.463 1.00 90.31 105 LEU A C 1
ATOM 853 O O . LEU A 1 105 ? 35.875 1.449 -53.371 1.00 90.31 105 LEU A O 1
ATOM 857 N N . LEU A 1 106 ? 35.531 0.299 -51.468 1.00 89.88 106 LEU A N 1
ATOM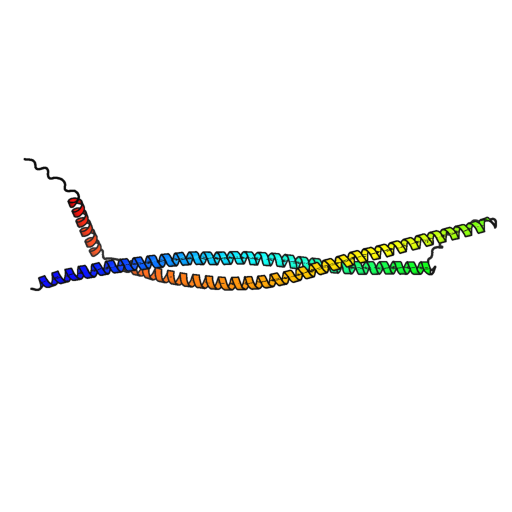 858 C CA . LEU A 1 106 ? 36.894 -0.223 -51.357 1.00 89.88 106 LEU A CA 1
ATOM 859 C C . LEU A 1 106 ? 37.236 -1.171 -52.517 1.00 89.88 106 LEU A C 1
ATOM 861 O O . LEU A 1 106 ? 38.344 -1.129 -53.050 1.00 89.88 106 LEU A O 1
ATOM 865 N N . ASN A 1 107 ? 36.264 -1.981 -52.937 1.00 89.19 107 ASN A N 1
ATOM 866 C CA . ASN A 1 107 ? 36.389 -2.929 -54.041 1.00 89.19 107 ASN A CA 1
ATOM 867 C C . ASN A 1 107 ? 36.195 -2.279 -55.423 1.00 89.19 107 ASN A C 1
ATOM 869 O O . ASN A 1 107 ? 36.279 -2.972 -56.437 1.00 89.19 107 ASN A O 1
ATOM 873 N N . GLY A 1 108 ? 35.910 -0.972 -55.487 1.00 80.88 108 GLY A N 1
ATOM 874 C CA . GLY A 1 108 ? 35.669 -0.252 -56.741 1.00 80.88 108 GLY A CA 1
ATOM 875 C C . GLY A 1 108 ? 34.429 -0.732 -57.501 1.00 80.88 108 GLY A C 1
ATOM 876 O O . GLY A 1 108 ? 34.361 -0.574 -58.715 1.00 80.88 108 GLY A O 1
ATOM 877 N N . SER A 1 109 ? 33.466 -1.344 -56.804 1.00 65.31 109 SER A N 1
ATOM 878 C CA . SER A 1 109 ? 32.226 -1.882 -57.389 1.00 65.31 109 SER A CA 1
ATOM 879 C C . SER A 1 109 ? 31.118 -0.831 -57.516 1.00 65.31 109 SER A C 1
ATOM 881 O O . SER A 1 109 ? 29.986 -1.154 -57.864 1.00 65.31 109 SER A O 1
ATOM 883 N N . THR A 1 110 ? 31.424 0.430 -57.221 1.00 60.19 110 THR A N 1
ATOM 884 C CA . THR A 1 110 ? 30.479 1.539 -57.297 1.00 60.19 110 THR A CA 1
ATOM 885 C C . THR A 1 110 ? 30.403 2.112 -58.711 1.00 60.19 110 THR A C 1
ATOM 887 O O . THR A 1 110 ? 31.418 2.464 -59.311 1.00 60.19 110 THR A O 1
ATOM 890 N N . GLU A 1 111 ? 29.181 2.280 -59.228 1.00 55.19 111 GLU A N 1
ATOM 891 C CA . GLU A 1 111 ? 28.873 3.044 -60.450 1.00 55.19 111 GLU A CA 1
ATOM 892 C C . GLU A 1 111 ? 29.106 4.557 -60.237 1.00 55.19 111 GLU A C 1
ATOM 894 O O . GLU A 1 111 ? 28.217 5.388 -60.397 1.00 55.19 111 GLU A O 1
ATOM 899 N N . LEU A 1 112 ? 30.315 4.954 -59.842 1.00 54.03 112 LEU A N 1
ATOM 900 C CA . LEU A 1 112 ? 30.716 6.361 -59.735 1.00 54.03 112 LEU A CA 1
ATOM 901 C C . LEU A 1 112 ? 31.035 6.989 -61.106 1.00 54.03 112 LEU A C 1
ATOM 903 O O . LEU A 1 112 ? 31.429 8.153 -61.156 1.00 54.03 112 LEU A O 1
ATOM 907 N N . ASP A 1 113 ? 30.862 6.240 -62.203 1.00 44.38 113 ASP A N 1
ATOM 908 C CA . ASP A 1 113 ? 31.313 6.621 -63.548 1.00 44.38 113 ASP A CA 1
ATOM 909 C C . ASP A 1 113 ? 30.213 6.605 -64.627 1.00 44.38 113 ASP A C 1
ATOM 911 O O . ASP A 1 113 ? 30.484 6.370 -65.801 1.00 44.38 113 ASP A O 1
ATOM 915 N N . SER A 1 114 ? 28.974 6.930 -64.253 1.00 41.59 114 SER A N 1
ATOM 916 C CA . SER A 1 114 ? 27.917 7.290 -65.211 1.00 41.59 114 SER A CA 1
ATOM 917 C C . SER A 1 114 ? 27.825 8.813 -65.349 1.00 41.59 114 SER A C 1
ATOM 919 O O . SER A 1 114 ? 26.799 9.415 -65.044 1.00 41.59 114 SER A O 1
ATOM 921 N N . VAL A 1 115 ? 28.920 9.461 -65.761 1.00 46.47 115 VAL A N 1
ATOM 922 C CA . VAL A 1 115 ? 28.840 10.810 -66.339 1.00 46.47 115 VAL A CA 1
ATOM 923 C C . VAL A 1 115 ? 28.876 10.637 -67.845 1.00 46.47 115 VAL A C 1
ATOM 925 O O . VAL A 1 115 ? 29.888 10.212 -68.402 1.00 46.47 115 VAL A O 1
ATOM 928 N N . ASP A 1 116 ? 27.719 10.921 -68.435 1.00 40.47 116 ASP A N 1
ATOM 929 C CA . ASP A 1 116 ? 27.410 11.003 -69.854 1.00 40.47 116 ASP A CA 1
ATOM 930 C C . ASP A 1 116 ? 28.631 11.141 -70.763 1.00 40.47 116 ASP A C 1
ATOM 932 O O . ASP A 1 116 ? 29.383 12.119 -70.728 1.00 40.47 116 ASP A O 1
ATOM 936 N N . GLY A 1 117 ? 28.760 10.165 -71.658 1.00 43.59 117 GLY A N 1
ATOM 937 C CA . GLY A 1 117 ? 29.426 10.381 -72.925 1.00 43.59 117 GLY A CA 1
ATOM 938 C C . GLY A 1 117 ? 28.597 11.351 -73.753 1.00 43.59 117 GLY A C 1
ATOM 939 O O . GLY A 1 117 ? 27.838 10.910 -74.612 1.00 43.59 117 GLY A O 1
ATOM 940 N N . ASP A 1 118 ? 28.756 12.652 -73.512 1.00 40.69 118 ASP A N 1
ATOM 941 C CA . ASP A 1 118 ? 28.353 13.645 -74.494 1.00 40.69 118 ASP A CA 1
ATOM 942 C C . ASP A 1 118 ? 29.539 13.964 -75.400 1.00 40.69 118 ASP A C 1
ATOM 944 O O . ASP A 1 118 ? 30.624 14.381 -74.983 1.00 40.69 118 ASP A O 1
ATOM 948 N N . LYS A 1 119 ? 29.323 13.630 -76.665 1.00 54.19 119 LYS A N 1
ATOM 949 C CA . LYS A 1 119 ? 30.278 13.704 -77.756 1.00 54.19 119 LYS A CA 1
ATOM 950 C C . LYS A 1 119 ? 30.495 15.174 -78.079 1.00 54.19 119 LYS A C 1
ATOM 952 O O . LYS A 1 119 ? 29.575 15.819 -78.564 1.00 54.19 119 LYS A O 1
ATOM 957 N N . ASN A 1 120 ? 31.710 15.674 -77.911 1.00 42.28 120 ASN A N 1
ATOM 958 C CA . ASN A 1 120 ? 32.190 16.738 -78.781 1.00 42.28 120 ASN A CA 1
ATOM 959 C C . ASN A 1 120 ? 33.636 16.460 -79.177 1.00 42.28 120 ASN A C 1
ATOM 961 O O . ASN A 1 120 ? 34.526 16.332 -78.335 1.00 42.28 120 ASN A O 1
ATOM 965 N N . ASP A 1 121 ? 33.779 16.293 -80.490 1.00 53.66 121 ASP A N 1
ATOM 966 C CA . ASP A 1 121 ? 35.014 16.270 -81.257 1.00 53.66 121 ASP A CA 1
ATOM 967 C C . ASP A 1 121 ? 35.854 17.533 -80.994 1.00 53.66 121 ASP A C 1
ATOM 969 O O . ASP A 1 121 ? 35.337 18.569 -80.579 1.00 53.66 121 ASP A O 1
ATOM 973 N N . ASP A 1 122 ? 37.148 17.415 -81.295 1.00 58.59 122 ASP A N 1
ATOM 974 C CA . ASP A 1 122 ? 38.226 18.405 -81.161 1.00 58.59 122 ASP A CA 1
ATOM 975 C C . ASP A 1 122 ? 38.832 18.574 -79.760 1.00 58.59 122 ASP A C 1
ATOM 977 O O . ASP A 1 122 ? 38.649 19.570 -79.061 1.00 58.59 122 ASP A O 1
ATOM 981 N N . LEU A 1 123 ? 39.702 17.624 -79.393 1.00 51.75 123 LEU A N 1
ATOM 982 C CA . LEU A 1 123 ? 40.745 17.869 -78.399 1.00 51.75 123 LEU A CA 1
ATOM 983 C C . LEU A 1 123 ? 42.128 17.599 -78.984 1.00 51.75 123 LEU A C 1
ATOM 985 O O . LEU A 1 123 ? 42.518 16.455 -79.227 1.00 51.75 123 LEU A O 1
ATOM 989 N N . ASP A 1 124 ? 42.892 18.685 -79.104 1.00 49.44 124 ASP A N 1
ATOM 990 C CA . ASP A 1 124 ? 44.348 18.674 -79.131 1.00 49.44 124 ASP A CA 1
ATOM 991 C C . ASP A 1 124 ? 44.882 17.659 -78.112 1.00 49.44 124 ASP A C 1
ATOM 993 O O . ASP A 1 124 ? 44.467 17.620 -76.947 1.00 49.44 124 ASP A O 1
ATOM 997 N N . SER A 1 125 ? 45.857 16.854 -78.532 1.00 54.19 125 SER A N 1
ATOM 998 C CA . SER A 1 125 ? 46.435 15.765 -77.733 1.00 54.19 125 SER A CA 1
ATOM 999 C C . SER A 1 125 ? 46.988 16.210 -76.361 1.00 54.19 125 SER A C 1
ATOM 1001 O O . SER A 1 125 ? 47.203 15.362 -75.493 1.00 54.19 125 SER A O 1
ATOM 1003 N N . ALA A 1 126 ? 47.202 17.514 -76.137 1.00 51.78 126 ALA A N 1
ATOM 1004 C CA . ALA A 1 126 ? 47.575 18.094 -74.845 1.00 51.78 126 ALA A CA 1
ATOM 1005 C C . ALA A 1 126 ? 46.367 18.356 -73.913 1.00 51.78 126 ALA A C 1
ATOM 1007 O O . ALA A 1 126 ? 46.482 18.155 -72.703 1.00 51.78 126 ALA A O 1
ATOM 1008 N N . GLY A 1 127 ? 45.200 18.728 -74.457 1.00 58.97 127 GLY A N 1
ATOM 1009 C CA . GLY A 1 127 ? 43.961 18.972 -73.702 1.00 58.97 127 GLY A CA 1
ATOM 1010 C C . GLY A 1 127 ? 43.287 17.688 -73.208 1.00 58.97 127 GLY A C 1
ATOM 1011 O O . GLY A 1 127 ? 42.733 17.657 -72.112 1.00 58.97 127 GLY A O 1
ATOM 1012 N N . SER A 1 128 ? 43.427 16.590 -73.957 1.00 71.12 128 SER A N 1
ATOM 1013 C CA . SER A 1 128 ? 42.895 15.270 -73.579 1.00 71.12 128 SER A CA 1
ATOM 1014 C C . SER A 1 128 ? 43.598 14.678 -72.339 1.00 71.12 128 SER A C 1
ATOM 1016 O O . SER A 1 128 ? 42.966 14.080 -71.467 1.00 71.12 128 SER A O 1
ATOM 1018 N N . ARG A 1 129 ? 44.912 14.917 -72.190 1.00 82.00 129 ARG A N 1
ATOM 1019 C CA . ARG A 1 129 ? 45.682 14.480 -71.011 1.00 82.00 129 ARG A CA 1
ATOM 1020 C C . ARG A 1 129 ? 45.337 15.290 -69.764 1.00 82.00 129 ARG A C 1
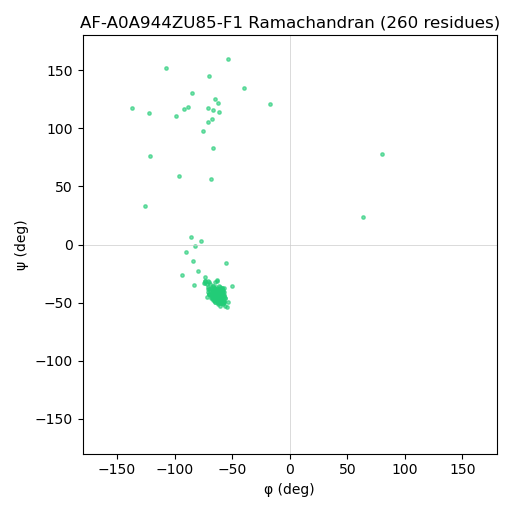ATOM 1022 O O . ARG A 1 129 ? 45.160 14.698 -68.702 1.00 82.00 129 ARG A O 1
ATOM 1029 N N . GLU A 1 130 ? 45.248 16.614 -69.881 1.00 85.38 130 GLU A N 1
ATOM 1030 C CA . GLU A 1 130 ? 44.882 17.478 -68.752 1.00 85.38 130 GLU A CA 1
ATOM 1031 C C . GLU A 1 130 ? 43.447 17.192 -68.284 1.00 85.38 130 GLU A C 1
ATOM 1033 O O . GLU A 1 130 ? 43.200 17.070 -67.086 1.00 85.38 130 GLU A O 1
ATOM 1038 N N . TYR A 1 131 ? 42.524 16.944 -69.220 1.00 85.06 131 TYR A N 1
ATOM 1039 C CA . TYR A 1 131 ? 41.165 16.498 -68.912 1.00 85.06 131 TYR A CA 1
ATOM 1040 C C . TYR A 1 131 ? 41.140 15.175 -68.126 1.00 85.06 131 TYR A C 1
ATOM 1042 O O . TYR A 1 131 ? 40.462 15.078 -67.103 1.00 85.06 131 TYR A O 1
ATOM 1050 N N . LEU A 1 132 ? 41.921 14.167 -68.536 1.00 87.38 132 LEU A N 1
ATOM 1051 C CA . LEU A 1 132 ? 42.030 12.895 -67.805 1.00 87.38 132 LEU A CA 1
ATOM 1052 C C . LEU A 1 132 ? 42.646 13.069 -66.409 1.00 87.38 132 LEU A C 1
ATOM 1054 O O . LEU A 1 132 ? 42.203 12.428 -65.453 1.00 87.38 132 LEU A O 1
ATOM 1058 N N . ILE A 1 133 ? 43.644 13.948 -66.270 1.00 88.50 133 ILE A N 1
ATOM 1059 C CA . ILE A 1 133 ? 44.237 14.293 -64.970 1.00 88.50 133 ILE A CA 1
ATOM 1060 C C . ILE A 1 133 ? 43.184 14.950 -64.071 1.00 88.50 133 ILE A C 1
ATOM 1062 O O . ILE A 1 133 ? 43.069 14.574 -62.902 1.00 88.50 133 ILE A O 1
ATOM 1066 N N . GLN A 1 134 ? 42.383 15.872 -64.607 1.00 88.81 134 GLN A N 1
ATOM 1067 C CA . GLN A 1 134 ? 41.325 16.539 -63.856 1.00 88.81 134 GLN A CA 1
ATOM 1068 C C . GLN A 1 134 ? 40.191 15.577 -63.476 1.00 88.81 134 GLN A C 1
ATOM 1070 O O . GLN A 1 134 ? 39.768 15.571 -62.322 1.00 88.81 134 GLN A O 1
ATOM 1075 N N . ARG A 1 135 ? 39.746 14.705 -64.392 1.00 86.50 135 ARG A N 1
ATOM 1076 C CA . ARG A 1 135 ? 38.744 13.662 -64.104 1.00 86.50 135 ARG A CA 1
ATOM 1077 C C . ARG A 1 135 ? 39.226 12.727 -62.998 1.00 86.50 135 ARG A C 1
ATOM 1079 O O . ARG A 1 135 ? 38.485 12.465 -62.055 1.00 86.50 135 ARG A O 1
ATOM 1086 N N . ARG A 1 136 ? 40.492 12.297 -63.052 1.00 87.50 136 ARG A N 1
ATOM 1087 C CA . ARG A 1 136 ? 41.110 11.489 -61.992 1.00 87.50 136 ARG A CA 1
ATOM 1088 C C . ARG A 1 136 ? 41.153 12.232 -60.656 1.00 87.50 136 ARG A C 1
ATOM 1090 O O . ARG A 1 136 ? 40.848 11.629 -59.633 1.00 87.50 136 ARG A O 1
ATOM 1097 N N . ARG A 1 137 ? 41.529 13.516 -60.645 1.00 90.38 137 ARG A N 1
ATOM 1098 C CA . ARG A 1 137 ? 41.524 14.337 -59.420 1.00 90.38 137 ARG A CA 1
ATOM 1099 C C . ARG A 1 137 ? 40.124 14.431 -58.818 1.00 90.38 137 ARG A C 1
ATOM 1101 O O . ARG A 1 137 ? 39.974 14.141 -57.638 1.00 90.38 137 ARG A O 1
ATOM 1108 N N . ASN A 1 138 ? 39.118 14.749 -59.632 1.00 89.06 138 ASN A N 1
ATOM 1109 C CA . ASN A 1 138 ? 37.726 14.858 -59.189 1.00 89.06 138 ASN A CA 1
ATOM 1110 C C . ASN A 1 138 ? 37.202 13.524 -58.634 1.00 89.06 138 ASN A C 1
ATOM 1112 O O . ASN A 1 138 ? 36.550 13.504 -57.594 1.00 89.06 138 ASN A O 1
ATOM 1116 N N . TYR A 1 139 ? 37.521 12.403 -59.290 1.00 88.06 139 TYR A N 1
ATOM 1117 C CA . TYR A 1 139 ? 37.164 11.068 -58.806 1.00 88.06 139 TYR A CA 1
ATOM 1118 C C . TYR A 1 139 ? 37.781 10.778 -57.432 1.00 88.06 139 TYR A C 1
ATOM 1120 O O . TYR A 1 139 ? 37.075 10.373 -56.512 1.00 88.06 139 TYR A O 1
ATOM 1128 N N . LEU A 1 140 ? 39.085 11.032 -57.267 1.00 89.62 140 LEU A N 1
ATOM 1129 C CA . LEU A 1 140 ? 39.782 10.816 -55.995 1.00 89.62 140 LEU A CA 1
ATOM 1130 C C . LEU A 1 140 ? 39.240 11.715 -54.877 1.00 89.62 140 LEU A C 1
ATOM 1132 O O . LEU A 1 140 ? 39.098 11.259 -53.747 1.00 89.62 140 LEU A O 1
ATOM 1136 N N . GLU A 1 141 ? 38.905 12.967 -55.187 1.00 92.88 141 GLU A N 1
ATOM 1137 C CA . GLU A 1 141 ? 38.299 13.886 -54.222 1.00 92.88 141 GLU A CA 1
ATOM 1138 C C . GLU A 1 141 ? 36.891 13.425 -53.806 1.00 92.88 141 GLU A C 1
ATOM 1140 O O . GLU A 1 141 ? 36.549 13.453 -52.623 1.00 92.88 141 GLU A O 1
ATOM 1145 N N . ASN A 1 142 ? 36.076 12.958 -54.754 1.00 89.81 142 ASN A N 1
ATOM 1146 C CA . ASN A 1 142 ? 34.744 12.420 -54.466 1.00 89.81 142 ASN A CA 1
ATOM 1147 C C . ASN A 1 142 ? 34.809 11.119 -53.655 1.00 89.81 142 ASN A C 1
ATOM 1149 O O . ASN A 1 142 ? 33.973 10.896 -52.775 1.00 89.81 142 ASN A O 1
ATOM 1153 N N . LEU A 1 143 ? 35.812 10.282 -53.918 1.00 90.44 143 LEU A N 1
ATOM 1154 C CA . LEU A 1 143 ? 36.063 9.059 -53.165 1.00 90.44 143 LEU A CA 1
ATOM 1155 C C . LEU A 1 143 ? 36.459 9.374 -51.713 1.00 90.44 143 LEU A C 1
ATOM 1157 O O . LEU A 1 143 ? 35.859 8.831 -50.788 1.00 90.44 143 LEU A O 1
ATOM 1161 N N . ASP A 1 144 ? 37.390 10.310 -51.504 1.00 93.25 144 ASP A N 1
ATOM 1162 C CA . ASP A 1 144 ? 37.797 10.782 -50.171 1.00 93.25 144 ASP A CA 1
ATOM 1163 C C . ASP A 1 144 ? 36.614 11.371 -49.384 1.00 93.25 144 ASP A C 1
ATOM 1165 O O . ASP A 1 144 ? 36.400 11.024 -48.220 1.00 93.25 144 ASP A O 1
ATOM 1169 N N . LYS A 1 145 ? 35.778 12.196 -50.030 1.00 95.19 145 LYS A N 1
ATOM 1170 C CA . LYS A 1 145 ? 34.541 12.717 -49.422 1.00 95.19 145 LYS A CA 1
ATOM 1171 C C . LYS A 1 145 ? 33.573 11.599 -49.031 1.00 95.19 145 LYS A C 1
ATOM 1173 O O . LYS A 1 145 ? 32.958 11.677 -47.969 1.00 95.19 145 LYS A O 1
ATOM 1178 N N . SER A 1 146 ? 33.437 10.572 -49.870 1.00 93.81 146 SER A N 1
ATOM 1179 C CA . SER A 1 146 ? 32.538 9.442 -49.613 1.00 93.81 146 SER A CA 1
ATOM 1180 C C . SER A 1 146 ? 32.997 8.619 -48.412 1.00 93.81 146 SER A C 1
ATOM 1182 O O . SER A 1 146 ? 32.182 8.354 -47.531 1.00 93.81 146 SER A O 1
ATOM 1184 N N . PHE A 1 147 ? 34.291 8.292 -48.322 1.00 95.06 147 PHE A N 1
ATOM 1185 C CA . PHE A 1 147 ? 34.847 7.589 -47.162 1.00 95.06 147 PHE A CA 1
ATOM 1186 C C . PHE A 1 147 ? 34.702 8.401 -45.877 1.00 95.06 147 PHE A C 1
ATOM 1188 O O . PHE A 1 147 ? 34.144 7.896 -44.908 1.00 95.06 147 PHE A O 1
ATOM 1195 N N . LYS A 1 148 ? 35.068 9.690 -45.893 1.00 96.62 148 LYS A N 1
ATOM 1196 C CA . LYS A 1 148 ? 34.904 10.575 -44.726 1.00 96.62 148 LYS A CA 1
ATOM 1197 C C . LYS A 1 148 ? 33.460 10.649 -44.237 1.00 96.62 148 LYS A C 1
ATOM 1199 O O . LYS A 1 148 ? 33.226 10.718 -43.032 1.00 96.62 148 LYS A O 1
ATOM 1204 N N . ARG A 1 149 ? 32.488 10.642 -45.157 1.00 96.62 149 ARG A N 1
ATOM 1205 C CA . ARG A 1 149 ? 31.066 10.600 -44.799 1.00 96.62 149 ARG A CA 1
ATOM 1206 C C . ARG A 1 149 ? 30.711 9.287 -44.098 1.00 96.62 149 ARG A C 1
ATOM 1208 O O . ARG A 1 149 ? 30.116 9.342 -43.029 1.00 96.62 149 ARG A O 1
ATOM 1215 N N . LEU A 1 150 ? 31.093 8.140 -44.663 1.00 96.62 150 LEU A N 1
ATOM 1216 C CA . LEU A 1 150 ? 30.798 6.832 -44.065 1.00 96.62 150 LEU A CA 1
ATOM 1217 C C . LEU A 1 150 ? 31.502 6.642 -42.712 1.00 96.62 150 LEU A C 1
ATOM 1219 O O . LEU A 1 150 ? 30.882 6.143 -41.778 1.00 96.62 150 LEU A O 1
ATOM 1223 N N . ASP A 1 151 ? 32.749 7.100 -42.571 1.00 97.19 151 ASP A N 1
ATOM 1224 C CA . ASP A 1 151 ? 33.470 7.104 -41.290 1.00 97.19 151 ASP A CA 1
ATOM 1225 C C . ASP A 1 151 ? 32.717 7.938 -40.238 1.00 97.19 151 ASP A C 1
ATOM 1227 O O . ASP A 1 151 ? 32.562 7.521 -39.088 1.00 97.19 151 ASP A O 1
ATOM 1231 N N . GLY A 1 152 ? 32.204 9.109 -40.635 1.00 97.94 152 GLY A N 1
ATOM 1232 C CA . GLY A 1 152 ? 31.397 9.970 -39.769 1.00 97.94 152 GLY A CA 1
ATOM 1233 C C . GLY A 1 152 ? 30.059 9.344 -39.358 1.00 97.94 152 GLY A C 1
ATOM 1234 O O . GLY A 1 152 ? 29.653 9.468 -38.198 1.00 97.94 152 GLY A O 1
ATOM 1235 N N . GLU A 1 153 ? 29.386 8.648 -40.276 1.00 97.62 153 GLU A N 1
ATOM 1236 C CA . GLU A 1 153 ? 28.151 7.903 -39.997 1.00 97.62 153 GLU A CA 1
ATOM 1237 C C . GLU A 1 153 ? 28.413 6.742 -39.022 1.00 97.62 153 GLU A C 1
ATOM 1239 O O . GLU A 1 153 ? 27.735 6.644 -37.998 1.00 97.62 153 GLU A O 1
ATOM 1244 N N . LEU A 1 154 ? 29.450 5.928 -39.261 1.00 97.94 154 LEU A N 1
ATOM 1245 C CA . LEU A 1 154 ? 29.851 4.835 -38.362 1.00 97.94 154 LEU A CA 1
ATOM 1246 C C . LEU A 1 154 ? 30.201 5.341 -36.960 1.00 97.94 154 LEU A C 1
ATOM 1248 O O . LEU A 1 154 ? 29.762 4.766 -35.963 1.00 97.94 154 LEU A O 1
ATOM 1252 N N . PHE A 1 155 ? 30.946 6.445 -36.869 1.00 97.75 155 PHE A N 1
ATOM 1253 C CA . PHE A 1 155 ? 31.277 7.060 -35.585 1.00 97.75 155 PHE A CA 1
ATOM 1254 C C . PHE A 1 155 ? 30.025 7.541 -34.836 1.00 97.75 155 PHE A C 1
ATOM 1256 O O . PHE A 1 155 ? 29.919 7.385 -33.617 1.00 97.75 155 PHE A O 1
ATOM 1263 N N . SER A 1 156 ? 29.053 8.101 -35.560 1.00 97.94 156 SER A N 1
ATOM 1264 C CA . SER A 1 156 ? 27.787 8.557 -34.979 1.00 97.94 156 SER A CA 1
ATOM 1265 C C . SER A 1 156 ? 26.956 7.387 -34.445 1.00 97.94 156 SER A C 1
ATOM 1267 O O . SER A 1 156 ? 26.424 7.482 -33.337 1.00 97.94 156 SER A O 1
ATOM 1269 N N . ILE A 1 157 ? 26.907 6.268 -35.179 1.00 97.88 157 ILE A N 1
ATOM 1270 C CA . ILE A 1 157 ? 26.252 5.032 -34.730 1.00 97.88 157 ILE A CA 1
ATOM 1271 C C . ILE A 1 157 ? 26.918 4.486 -33.466 1.00 97.88 157 ILE A C 1
ATOM 1273 O O . ILE A 1 157 ? 26.220 4.173 -32.504 1.00 97.88 157 ILE A O 1
ATOM 1277 N N . GLU A 1 158 ? 28.251 4.413 -33.423 1.00 97.69 158 GLU A N 1
ATOM 1278 C CA . GLU A 1 158 ? 28.987 3.932 -32.245 1.00 97.69 158 GLU A CA 1
ATOM 1279 C C . GLU A 1 158 ? 28.663 4.757 -30.994 1.00 97.69 158 GLU A C 1
ATOM 1281 O O . GLU A 1 158 ? 28.393 4.216 -29.912 1.00 97.69 158 GLU A O 1
ATOM 1286 N N . LYS A 1 159 ? 28.651 6.086 -31.148 1.00 97.94 159 LYS A N 1
ATOM 1287 C CA . LYS A 1 159 ? 28.318 7.008 -30.065 1.00 97.94 159 LYS A CA 1
ATOM 1288 C C . LYS A 1 159 ? 26.893 6.773 -29.563 1.00 97.94 159 LYS A C 1
ATOM 1290 O O . LYS A 1 159 ? 26.691 6.612 -28.358 1.00 97.94 159 LYS A O 1
ATOM 1295 N N . LEU A 1 160 ? 25.921 6.703 -30.470 1.00 97.69 160 LEU A N 1
ATOM 1296 C CA . LEU A 1 160 ? 24.520 6.494 -30.112 1.00 97.69 160 LEU A CA 1
ATOM 1297 C C . LEU A 1 160 ? 24.295 5.119 -29.464 1.00 97.69 160 LEU A C 1
ATOM 1299 O O . LEU A 1 160 ? 23.604 5.014 -28.450 1.00 97.69 160 LEU A O 1
ATOM 1303 N N . ARG A 1 161 ? 24.943 4.071 -29.985 1.00 98.00 161 ARG A N 1
ATOM 1304 C CA . ARG A 1 161 ? 24.911 2.718 -29.415 1.00 98.00 161 ARG A CA 1
ATOM 1305 C C . ARG A 1 161 ? 25.437 2.706 -27.982 1.00 98.00 161 ARG A C 1
ATOM 1307 O O . ARG A 1 161 ? 24.818 2.095 -27.109 1.00 98.00 161 ARG A O 1
ATOM 1314 N N . SER A 1 162 ? 26.538 3.409 -27.725 1.00 98.00 162 SER A N 1
ATOM 1315 C CA . SER A 1 162 ? 27.115 3.552 -26.384 1.00 98.00 162 SER A CA 1
ATOM 1316 C C . SER A 1 162 ? 26.164 4.276 -25.425 1.00 98.00 162 SER A C 1
ATOM 1318 O O . SER A 1 162 ? 25.935 3.812 -24.306 1.00 98.00 162 SER A O 1
ATOM 1320 N N . GLU A 1 163 ? 25.563 5.385 -25.864 1.00 97.94 163 GLU A N 1
ATOM 1321 C CA . GLU A 1 163 ? 24.615 6.167 -25.062 1.00 97.94 163 GLU A CA 1
ATOM 1322 C C . GLU A 1 163 ? 23.359 5.364 -24.699 1.00 97.94 163 GLU A C 1
ATOM 1324 O O . GLU A 1 163 ? 22.976 5.313 -23.527 1.00 97.94 163 GLU A O 1
ATOM 1329 N N . ILE A 1 164 ? 22.759 4.684 -25.677 1.00 97.38 164 ILE A N 1
ATOM 1330 C CA . ILE A 1 164 ? 21.550 3.874 -25.487 1.00 97.38 164 ILE A CA 1
ATOM 1331 C C . ILE A 1 164 ? 21.840 2.631 -24.631 1.00 97.38 164 ILE A C 1
ATOM 1333 O O . ILE A 1 164 ? 21.036 2.270 -23.769 1.00 97.38 164 ILE A O 1
ATOM 1337 N N . THR A 1 165 ? 23.007 2.002 -24.796 1.00 97.81 165 THR A N 1
ATOM 1338 C CA . THR A 1 165 ? 23.425 0.869 -23.951 1.00 97.81 165 THR A CA 1
ATOM 1339 C C . THR A 1 165 ? 23.599 1.298 -22.496 1.00 97.81 165 THR A C 1
ATOM 1341 O O . THR A 1 165 ? 23.152 0.595 -21.586 1.00 97.81 165 THR A O 1
ATOM 1344 N N . ARG A 1 166 ? 24.188 2.475 -22.256 1.00 98.06 166 ARG A N 1
ATOM 1345 C CA . ARG A 1 166 ? 24.288 3.048 -20.909 1.00 98.06 166 ARG A CA 1
ATOM 1346 C C . ARG A 1 166 ? 22.906 3.326 -20.318 1.00 98.06 166 ARG A C 1
ATOM 1348 O O . ARG A 1 166 ? 22.644 2.902 -19.196 1.00 98.06 166 ARG A O 1
ATOM 1355 N N . ALA A 1 167 ? 22.015 3.963 -21.080 1.00 97.81 167 ALA A N 1
ATOM 1356 C CA . ALA A 1 167 ? 20.645 4.230 -20.640 1.00 97.81 167 ALA A CA 1
ATOM 1357 C C . ALA A 1 167 ? 19.899 2.934 -20.271 1.00 97.81 167 ALA A C 1
ATOM 1359 O O . ALA A 1 167 ? 19.232 2.873 -19.239 1.00 97.81 167 ALA A O 1
ATOM 1360 N N . ARG A 1 168 ? 20.081 1.859 -21.052 1.00 98.06 168 ARG A N 1
ATOM 1361 C CA . ARG A 1 168 ? 19.552 0.525 -20.729 1.00 98.06 168 ARG A CA 1
ATOM 1362 C C . ARG A 1 168 ? 20.061 0.020 -19.381 1.00 98.06 168 ARG A C 1
ATOM 1364 O O . ARG A 1 168 ? 19.277 -0.503 -18.594 1.00 98.06 168 ARG A O 1
ATOM 1371 N N . GLY A 1 169 ? 21.358 0.176 -19.116 1.00 98.12 169 GLY A N 1
ATOM 1372 C CA . GLY A 1 169 ? 21.971 -0.193 -17.839 1.00 98.12 169 GLY A CA 1
ATOM 1373 C C . GLY A 1 169 ? 21.355 0.559 -16.658 1.00 98.12 169 GLY A C 1
ATOM 1374 O O . GLY A 1 169 ? 20.983 -0.060 -15.665 1.00 98.12 169 GLY A O 1
ATOM 1375 N N . GLU A 1 170 ? 21.167 1.872 -16.786 1.00 98.19 170 GLU A N 1
ATOM 1376 C CA . GLU A 1 170 ? 20.531 2.694 -15.747 1.00 98.19 170 GLU A CA 1
ATOM 1377 C C . GLU A 1 170 ? 19.078 2.276 -15.476 1.00 98.19 170 GLU A C 1
ATOM 1379 O O . GLU A 1 170 ? 18.655 2.207 -14.320 1.00 98.19 170 GLU A O 1
ATOM 1384 N N . ILE A 1 171 ? 18.310 1.957 -16.522 1.00 97.94 171 ILE A N 1
ATOM 1385 C CA . ILE A 1 171 ? 16.926 1.481 -16.383 1.00 97.94 171 ILE A CA 1
ATOM 1386 C C . ILE A 1 171 ? 16.881 0.108 -15.708 1.00 97.94 171 ILE A C 1
ATOM 1388 O O . ILE A 1 171 ? 16.028 -0.116 -14.852 1.00 97.94 171 ILE A O 1
ATOM 1392 N N . LEU A 1 172 ? 17.808 -0.797 -16.035 1.00 98.12 172 LEU A N 1
ATOM 1393 C CA . LEU A 1 172 ? 17.897 -2.105 -15.382 1.00 98.12 172 LEU A CA 1
ATOM 1394 C C . LEU A 1 172 ? 18.155 -1.977 -13.876 1.00 98.12 172 LEU A C 1
ATOM 1396 O O . LEU A 1 172 ? 17.497 -2.663 -13.098 1.00 98.12 172 LEU A O 1
ATOM 1400 N N . VAL A 1 173 ? 19.044 -1.068 -13.463 1.00 98.25 173 VAL A N 1
ATOM 1401 C CA . VAL A 1 173 ? 19.282 -0.783 -12.037 1.00 98.25 173 VAL A CA 1
ATOM 1402 C C . VAL A 1 173 ? 18.014 -0.245 -11.374 1.00 98.25 173 VAL A C 1
ATOM 1404 O O . VAL A 1 173 ? 17.594 -0.764 -10.343 1.00 98.25 173 VAL A O 1
ATOM 1407 N N . LYS A 1 174 ? 17.339 0.733 -11.993 1.00 97.88 174 LYS A N 1
ATOM 1408 C CA . LYS A 1 174 ? 16.076 1.279 -11.462 1.00 97.88 174 LYS A CA 1
ATOM 1409 C C . LYS A 1 174 ? 14.977 0.222 -11.345 1.00 97.88 174 LYS A C 1
ATOM 1411 O O . LYS A 1 174 ? 14.197 0.264 -10.394 1.00 97.88 174 LYS A O 1
ATOM 1416 N N . LYS A 1 175 ? 14.907 -0.713 -12.296 1.00 98.00 175 LYS A N 1
ATOM 1417 C CA . LYS A 1 175 ? 13.968 -1.838 -12.266 1.00 98.00 175 LYS A CA 1
ATOM 1418 C C . LYS A 1 175 ? 14.271 -2.785 -11.104 1.00 98.00 175 LYS A C 1
ATOM 1420 O O . LYS A 1 175 ? 13.347 -3.155 -10.388 1.00 98.00 175 LYS A O 1
ATOM 1425 N N . ASP A 1 176 ? 15.536 -3.141 -10.894 1.00 97.62 176 ASP A N 1
ATOM 1426 C CA . ASP A 1 176 ? 15.956 -3.994 -9.775 1.00 97.62 176 ASP A CA 1
ATOM 1427 C C . ASP A 1 176 ? 15.668 -3.336 -8.413 1.00 97.62 176 ASP A C 1
ATOM 1429 O O . ASP A 1 176 ? 15.099 -3.958 -7.516 1.00 97.62 176 ASP A O 1
ATOM 1433 N N . ASP A 1 177 ? 15.959 -2.040 -8.280 1.00 97.81 177 ASP A N 1
ATOM 1434 C CA . ASP A 1 177 ? 15.651 -1.274 -7.070 1.00 97.81 177 ASP A CA 1
ATOM 1435 C C . ASP A 1 177 ? 14.141 -1.183 -6.805 1.00 97.81 177 ASP A C 1
ATOM 1437 O O . ASP A 1 177 ? 13.702 -1.293 -5.657 1.00 97.81 177 ASP A O 1
ATOM 1441 N N . ALA A 1 178 ? 13.327 -1.000 -7.850 1.00 97.81 178 ALA A N 1
ATOM 1442 C CA . ALA A 1 178 ? 11.872 -1.025 -7.729 1.00 97.81 178 ALA A CA 1
ATOM 1443 C C . ALA A 1 178 ? 11.371 -2.406 -7.279 1.00 97.81 178 ALA A C 1
ATOM 1445 O O . ALA A 1 178 ? 10.537 -2.479 -6.378 1.00 97.81 178 ALA A O 1
ATOM 1446 N N . GLN A 1 179 ? 11.927 -3.489 -7.829 1.00 97.25 179 GLN A N 1
ATOM 1447 C CA . GLN A 1 179 ? 11.570 -4.855 -7.446 1.00 97.25 179 GLN A CA 1
ATOM 1448 C C . GLN A 1 179 ? 11.891 -5.137 -5.972 1.00 97.25 179 GLN A C 1
ATOM 1450 O O . GLN A 1 179 ? 11.058 -5.683 -5.252 1.00 97.25 179 GLN A O 1
ATOM 1455 N N . LYS A 1 180 ? 13.064 -4.708 -5.488 1.00 97.75 180 LYS A N 1
ATOM 1456 C CA . LYS A 1 180 ? 13.432 -4.822 -4.066 1.00 97.75 180 LYS A CA 1
ATOM 1457 C C . LYS A 1 180 ? 12.455 -4.075 -3.161 1.00 97.75 180 LYS A C 1
ATOM 1459 O O . LYS A 1 180 ? 12.060 -4.595 -2.120 1.00 97.75 180 LYS A O 1
ATOM 1464 N N . LYS A 1 181 ? 12.050 -2.863 -3.554 1.00 98.00 181 LYS A N 1
ATOM 1465 C CA . LYS A 1 181 ? 11.056 -2.077 -2.808 1.00 98.00 181 LYS A CA 1
ATOM 1466 C C . LYS A 1 181 ? 9.690 -2.758 -2.775 1.00 98.00 181 LYS A C 1
ATOM 1468 O O . LYS A 1 181 ? 9.055 -2.726 -1.727 1.00 98.00 181 LYS A O 1
ATOM 1473 N N . ILE A 1 182 ? 9.268 -3.397 -3.870 1.00 98.06 182 ILE A N 1
ATOM 1474 C CA . ILE A 1 182 ? 8.032 -4.192 -3.897 1.00 98.06 182 ILE A CA 1
ATOM 1475 C C . ILE A 1 182 ? 8.096 -5.297 -2.847 1.00 98.06 182 ILE A C 1
ATOM 1477 O O . ILE A 1 182 ? 7.209 -5.356 -2.007 1.00 98.06 182 ILE A O 1
ATOM 1481 N N . SER A 1 183 ? 9.168 -6.091 -2.808 1.00 97.69 183 SER A N 1
ATOM 1482 C CA . SER A 1 183 ? 9.282 -7.178 -1.824 1.00 97.69 183 SER A CA 1
ATOM 1483 C C . SER A 1 183 ? 9.215 -6.685 -0.372 1.00 97.69 183 SER A C 1
ATOM 1485 O O . SER A 1 183 ? 8.593 -7.328 0.470 1.00 97.69 183 SER A O 1
ATOM 1487 N N . ILE A 1 184 ? 9.800 -5.518 -0.074 1.00 97.75 184 ILE A N 1
ATOM 1488 C CA . ILE A 1 184 ? 9.708 -4.893 1.257 1.00 97.75 184 ILE A CA 1
ATOM 1489 C C . ILE A 1 184 ? 8.263 -4.485 1.576 1.00 97.75 184 ILE A C 1
ATOM 1491 O O . ILE A 1 184 ? 7.788 -4.713 2.687 1.00 97.75 184 ILE A O 1
ATOM 1495 N N . LEU A 1 185 ? 7.557 -3.877 0.621 1.00 97.88 185 LEU A N 1
ATOM 1496 C CA . LEU A 1 185 ? 6.165 -3.457 0.806 1.00 97.88 185 LEU A CA 1
ATOM 1497 C C . LEU A 1 185 ? 5.199 -4.647 0.877 1.00 97.88 185 LEU A C 1
ATOM 1499 O O . LEU A 1 185 ? 4.207 -4.575 1.598 1.00 97.88 185 LEU A O 1
ATOM 1503 N N . GLU A 1 186 ? 5.475 -5.745 0.177 1.00 97.12 186 GLU A N 1
ATOM 1504 C CA . GLU A 1 186 ? 4.718 -6.997 0.290 1.00 97.12 186 GLU A CA 1
ATOM 1505 C C . GLU A 1 186 ? 4.874 -7.607 1.688 1.00 97.12 186 GLU A C 1
ATOM 1507 O O . GLU A 1 186 ? 3.879 -7.969 2.319 1.00 97.12 186 GLU A O 1
ATOM 1512 N N . GLU A 1 187 ? 6.102 -7.657 2.217 1.00 97.38 187 GLU A N 1
ATOM 1513 C CA . GLU A 1 187 ? 6.356 -8.118 3.585 1.00 97.38 187 GLU A CA 1
ATOM 1514 C C . GLU A 1 187 ? 5.679 -7.205 4.618 1.00 97.38 187 GLU A C 1
ATOM 1516 O O . GLU A 1 187 ? 5.025 -7.685 5.547 1.00 97.38 187 GLU A O 1
ATOM 1521 N N . ASN A 1 188 ? 5.786 -5.887 4.441 1.00 97.06 188 ASN A N 1
ATOM 1522 C CA . ASN A 1 188 ? 5.115 -4.918 5.301 1.00 97.06 188 ASN A CA 1
ATOM 1523 C C . ASN A 1 188 ? 3.588 -5.083 5.250 1.00 97.06 188 ASN A C 1
ATOM 1525 O O . ASN A 1 188 ? 2.933 -5.114 6.288 1.00 97.06 188 ASN A O 1
ATOM 1529 N N . GLY A 1 189 ? 3.021 -5.272 4.057 1.00 97.31 189 GLY A N 1
ATOM 1530 C CA . GLY A 1 189 ? 1.596 -5.540 3.872 1.00 97.31 189 GLY A CA 1
ATOM 1531 C C . GLY A 1 189 ? 1.138 -6.811 4.589 1.00 97.31 189 GLY A C 1
ATOM 1532 O O . GLY A 1 189 ? 0.087 -6.809 5.229 1.00 97.31 189 GLY A O 1
ATOM 1533 N N . ALA A 1 190 ? 1.943 -7.877 4.554 1.00 97.12 190 ALA A N 1
ATOM 1534 C CA . ALA A 1 190 ? 1.655 -9.109 5.286 1.00 97.12 190 ALA A CA 1
ATOM 1535 C C . ALA A 1 190 ? 1.638 -8.889 6.809 1.00 97.12 190 ALA A C 1
ATOM 1537 O O . ALA A 1 190 ? 0.721 -9.363 7.481 1.00 97.12 190 ALA A O 1
ATOM 1538 N N . ARG A 1 191 ? 2.601 -8.124 7.342 1.00 97.56 191 ARG A N 1
ATOM 1539 C CA . ARG A 1 191 ? 2.643 -7.759 8.769 1.00 97.56 191 ARG A CA 1
ATOM 1540 C C . ARG A 1 191 ? 1.442 -6.910 9.178 1.00 97.56 191 ARG A C 1
ATOM 1542 O O . ARG A 1 191 ? 0.797 -7.216 10.174 1.00 97.56 191 ARG A O 1
ATOM 1549 N N . LEU A 1 192 ? 1.091 -5.899 8.381 1.00 97.62 192 LEU A N 1
ATOM 1550 C CA . LEU A 1 192 ? -0.087 -5.065 8.635 1.00 97.62 192 LEU A CA 1
ATOM 1551 C C . LEU A 1 192 ? -1.373 -5.899 8.648 1.00 97.62 192 LEU A C 1
ATOM 1553 O O . LEU A 1 192 ? -2.229 -5.689 9.499 1.00 97.62 192 LEU A O 1
ATOM 1557 N N . LEU A 1 193 ? -1.509 -6.879 7.750 1.00 96.38 193 LEU A N 1
ATOM 1558 C CA . LEU A 1 193 ? -2.673 -7.766 7.724 1.00 96.38 193 LEU A CA 1
ATOM 1559 C C . LEU A 1 193 ? -2.755 -8.666 8.967 1.00 96.38 193 LEU A C 1
ATOM 1561 O O . LEU A 1 193 ? -3.848 -8.940 9.465 1.00 96.38 193 LEU A O 1
ATOM 1565 N N . GLU A 1 194 ? -1.617 -9.146 9.467 1.00 96.88 194 GLU A N 1
ATOM 1566 C CA . GLU A 1 194 ? -1.556 -9.883 10.731 1.00 96.88 194 GLU A CA 1
ATOM 1567 C C . GLU A 1 194 ? -1.937 -8.990 11.921 1.00 96.88 194 GLU A C 1
ATOM 1569 O O . GLU A 1 194 ? -2.717 -9.408 12.781 1.00 96.88 194 GLU A O 1
ATOM 1574 N N . ASP A 1 195 ? -1.463 -7.743 11.928 1.00 96.75 195 ASP A N 1
ATOM 1575 C CA . ASP A 1 195 ? -1.826 -6.743 12.930 1.00 96.75 195 ASP A CA 1
ATOM 1576 C C . ASP A 1 195 ? -3.329 -6.441 12.914 1.00 96.75 195 ASP A C 1
ATOM 1578 O O . ASP A 1 195 ? -3.948 -6.459 13.978 1.00 96.75 195 ASP A O 1
ATOM 1582 N N . VAL A 1 196 ? -3.937 -6.251 11.735 1.00 97.44 196 VAL A N 1
ATOM 1583 C CA . VAL A 1 196 ? -5.396 -6.087 11.593 1.00 97.44 196 VAL A CA 1
ATOM 1584 C C . VAL A 1 196 ? -6.122 -7.260 12.240 1.00 97.44 196 VAL A C 1
ATOM 1586 O O . VAL A 1 196 ? -6.937 -7.045 13.130 1.00 97.44 196 VAL A O 1
ATOM 1589 N N . LYS A 1 197 ? -5.782 -8.501 11.870 1.00 97.12 197 LYS A N 1
ATOM 1590 C CA . LYS A 1 197 ? -6.447 -9.696 12.416 1.00 97.12 197 LYS A CA 1
ATOM 1591 C C . LYS A 1 197 ? -6.335 -9.775 13.934 1.00 97.12 197 LYS A C 1
ATOM 1593 O O . LYS A 1 197 ? -7.305 -10.113 14.608 1.00 97.12 197 LYS A O 1
ATOM 1598 N N . ARG A 1 198 ? -5.154 -9.484 14.485 1.00 97.69 198 ARG A N 1
ATOM 1599 C CA . ARG A 1 198 ? -4.934 -9.488 15.936 1.00 97.69 198 ARG A CA 1
ATOM 1600 C C . ARG A 1 198 ? -5.827 -8.461 16.631 1.00 97.69 198 ARG A C 1
ATOM 1602 O O . ARG A 1 198 ? -6.488 -8.802 17.607 1.00 97.69 198 ARG A O 1
ATOM 1609 N N . VAL A 1 199 ? -5.845 -7.233 16.123 1.00 97.75 199 VAL A N 1
ATOM 1610 C CA . VAL A 1 199 ? -6.594 -6.124 16.723 1.00 97.75 199 VAL A CA 1
ATOM 1611 C C . VAL A 1 199 ? -8.108 -6.318 16.548 1.00 97.75 199 VAL A C 1
ATOM 1613 O O . VAL A 1 199 ? -8.868 -6.048 17.473 1.00 97.75 199 VAL A O 1
ATOM 1616 N N . GLU A 1 200 ? -8.564 -6.870 15.421 1.00 97.44 200 GLU A N 1
ATOM 1617 C CA . GLU A 1 200 ? -9.967 -7.256 15.210 1.00 97.44 200 GLU A CA 1
ATOM 1618 C C . GLU A 1 200 ? -10.426 -8.335 16.200 1.00 97.44 200 GLU A C 1
ATOM 1620 O O . GLU A 1 200 ? -11.519 -8.235 16.755 1.00 97.44 200 GLU A O 1
ATOM 1625 N N . MET A 1 201 ? -9.591 -9.344 16.477 1.00 97.50 201 MET A N 1
ATOM 1626 C CA . MET A 1 201 ? -9.904 -10.353 17.498 1.00 97.50 201 MET A CA 1
ATOM 1627 C C . MET A 1 201 ? -10.009 -9.738 18.900 1.00 97.50 201 MET A C 1
ATOM 1629 O O . MET A 1 201 ? -10.895 -10.110 19.671 1.00 97.50 201 MET A O 1
ATOM 1633 N N . GLU A 1 202 ? -9.125 -8.798 19.239 1.00 97.25 202 GLU A N 1
ATOM 1634 C CA . GLU A 1 202 ? -9.171 -8.078 20.517 1.00 97.25 202 GLU A CA 1
ATOM 1635 C C . GLU A 1 202 ? -10.437 -7.214 20.633 1.00 97.25 202 GLU A C 1
ATOM 1637 O O . GLU A 1 202 ? -11.104 -7.226 21.674 1.00 97.25 202 GLU A O 1
ATOM 1642 N N . LEU A 1 203 ? -10.818 -6.534 19.546 1.00 97.62 203 LEU A N 1
ATOM 1643 C CA . LEU A 1 203 ? -12.051 -5.755 19.463 1.00 97.62 203 LEU A CA 1
ATOM 1644 C C . LEU A 1 203 ? -13.283 -6.636 19.686 1.00 97.62 203 LEU A C 1
ATOM 1646 O O . LEU A 1 203 ? -14.123 -6.321 20.529 1.00 97.62 203 LEU A O 1
ATOM 1650 N N . GLU A 1 204 ? -13.369 -7.757 18.970 1.00 97.75 204 GLU A N 1
ATOM 1651 C CA . GLU A 1 204 ? -14.483 -8.700 19.076 1.00 97.75 204 GLU A CA 1
ATOM 1652 C C . GLU A 1 204 ? -14.585 -9.282 20.494 1.00 97.75 204 GLU A C 1
ATOM 1654 O O . GLU A 1 204 ? -15.675 -9.352 21.068 1.00 97.75 204 GLU A O 1
ATOM 1659 N N . SER A 1 205 ? -13.453 -9.638 21.115 1.00 97.19 205 SER A N 1
ATOM 1660 C CA . SER A 1 205 ? -13.429 -10.078 22.516 1.00 97.19 205 SER A CA 1
ATOM 1661 C C . SER A 1 205 ? -13.962 -8.992 23.452 1.00 97.19 205 SER A C 1
ATOM 1663 O O . SER A 1 205 ? -14.818 -9.262 24.297 1.00 97.19 205 SER A O 1
ATOM 1665 N N . SER A 1 206 ? -13.514 -7.745 23.278 1.00 96.88 206 SER A N 1
ATOM 1666 C CA . SER A 1 206 ? -13.956 -6.627 24.112 1.00 96.88 206 SER A CA 1
ATOM 1667 C C . SER A 1 206 ? -15.452 -6.340 23.964 1.00 96.88 206 SER A C 1
ATOM 1669 O O . SER A 1 206 ? -16.129 -6.130 24.970 1.00 96.88 206 SER A O 1
ATOM 1671 N N . ILE A 1 207 ? -15.983 -6.373 22.738 1.00 97.12 207 ILE A N 1
ATOM 1672 C CA . ILE A 1 207 ? -17.413 -6.177 22.458 1.00 97.12 207 ILE A CA 1
ATOM 1673 C C . ILE A 1 207 ? -18.248 -7.281 23.114 1.00 97.12 207 ILE A C 1
ATOM 1675 O O . ILE A 1 207 ? -19.312 -7.008 23.677 1.00 97.12 207 ILE A O 1
ATOM 1679 N N . ASN A 1 208 ? -17.777 -8.529 23.072 1.00 97.56 208 ASN A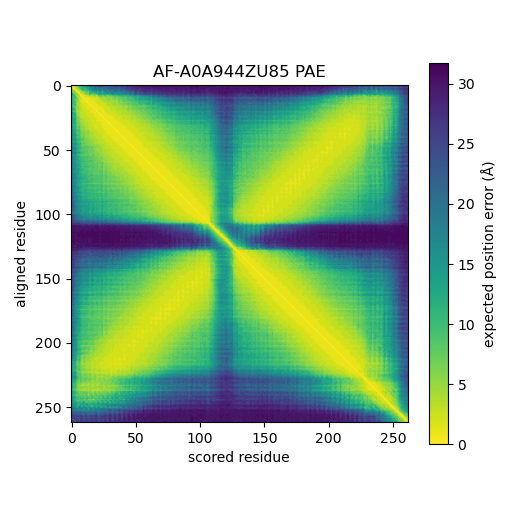 N 1
ATOM 1680 C CA . ASN A 1 208 ? -18.471 -9.647 23.704 1.00 97.56 208 ASN A CA 1
ATOM 1681 C C . ASN A 1 208 ? -18.503 -9.516 25.233 1.00 97.56 208 ASN A C 1
ATOM 1683 O O . ASN A 1 208 ? -19.561 -9.701 25.840 1.00 97.56 208 ASN A O 1
ATOM 1687 N N . GLU A 1 209 ? -17.390 -9.134 25.859 1.00 96.12 209 GLU A N 1
ATOM 1688 C CA . GLU A 1 209 ? -17.342 -8.853 27.298 1.00 96.12 209 GLU A CA 1
ATOM 1689 C C . GLU A 1 209 ? -18.265 -7.693 27.692 1.00 96.12 209 GLU A C 1
ATOM 1691 O O . GLU A 1 209 ? -19.031 -7.804 28.651 1.00 96.12 209 GLU A O 1
ATOM 1696 N N . GLU A 1 210 ? -18.241 -6.594 26.935 1.00 96.12 210 GLU A N 1
ATOM 1697 C CA . GLU A 1 210 ? -19.109 -5.438 27.164 1.00 96.12 210 GLU A CA 1
ATOM 1698 C C . GLU A 1 210 ? -20.591 -5.826 27.052 1.00 96.12 210 GLU A C 1
ATOM 1700 O O . GLU A 1 210 ? -21.402 -5.483 27.914 1.00 96.12 210 GLU A O 1
ATOM 1705 N N . ARG A 1 211 ? -20.949 -6.637 26.049 1.00 97.44 211 ARG A N 1
ATOM 1706 C CA . ARG A 1 211 ? -22.310 -7.159 25.876 1.00 97.44 211 ARG A CA 1
ATOM 1707 C C . ARG A 1 211 ? -22.761 -8.001 27.070 1.00 97.44 211 ARG A C 1
ATOM 1709 O O . ARG A 1 211 ? -23.905 -7.860 27.506 1.00 97.44 211 ARG A O 1
ATOM 1716 N N . LEU A 1 212 ? -21.892 -8.863 27.603 1.00 97.81 212 LEU A N 1
ATOM 1717 C CA . LEU A 1 212 ? -22.192 -9.661 28.797 1.00 97.81 212 LEU A CA 1
ATOM 1718 C C . LEU A 1 212 ? -22.435 -8.766 30.016 1.00 97.81 212 LEU A C 1
ATOM 1720 O O . LEU A 1 212 ? -23.436 -8.949 30.710 1.00 97.81 212 LEU A O 1
ATOM 1724 N N . LEU A 1 213 ? -21.573 -7.768 30.232 1.00 97.62 213 LEU A N 1
ATOM 1725 C CA . LEU A 1 213 ? -21.721 -6.799 31.319 1.00 97.62 213 LEU A CA 1
ATOM 1726 C C . LEU A 1 213 ? -23.037 -6.024 31.213 1.00 97.62 213 LEU A C 1
ATOM 1728 O O . LEU A 1 213 ? -23.766 -5.927 32.195 1.00 97.62 213 LEU A O 1
ATOM 1732 N N . ILE A 1 214 ? -23.377 -5.522 30.023 1.00 97.62 214 ILE A N 1
ATOM 1733 C CA . ILE A 1 214 ? -24.625 -4.785 29.784 1.00 97.62 214 ILE A CA 1
ATOM 1734 C C . ILE A 1 214 ? -25.845 -5.672 30.046 1.00 97.62 214 ILE A C 1
ATOM 1736 O O . ILE A 1 214 ? -26.805 -5.224 30.671 1.00 97.62 214 ILE A O 1
ATOM 1740 N N . ASN A 1 215 ? -25.835 -6.919 29.571 1.00 98.00 215 ASN A N 1
ATOM 1741 C CA . ASN A 1 215 ? -26.956 -7.839 29.765 1.00 98.00 215 ASN A CA 1
ATOM 1742 C C . ASN A 1 215 ? -27.176 -8.160 31.244 1.00 98.00 215 ASN A C 1
ATOM 1744 O O . ASN A 1 215 ? -28.313 -8.136 31.719 1.00 98.00 215 ASN A O 1
ATOM 1748 N N . GLU A 1 216 ? -26.094 -8.418 31.974 1.00 97.44 216 GLU A N 1
ATOM 1749 C CA . GLU A 1 216 ? -26.167 -8.695 33.404 1.00 97.44 216 GLU A CA 1
ATOM 1750 C C . GLU A 1 216 ? -26.605 -7.458 34.193 1.00 97.44 216 GLU A C 1
ATOM 1752 O O . GLU A 1 216 ? -27.460 -7.552 35.076 1.00 97.44 216 GLU A O 1
ATOM 1757 N N . PHE A 1 217 ? -26.104 -6.280 33.822 1.00 97.56 217 PHE A N 1
ATOM 1758 C CA . PHE A 1 217 ? -26.496 -5.039 34.472 1.00 97.56 217 PHE A CA 1
ATOM 1759 C C . PHE A 1 217 ? -27.976 -4.716 34.241 1.00 97.56 217 PHE A C 1
ATOM 1761 O O . PHE A 1 217 ? -28.693 -4.412 35.192 1.00 97.56 217 PHE A O 1
ATOM 1768 N N . LYS A 1 218 ? -28.475 -4.890 33.009 1.00 96.88 218 LYS A N 1
ATOM 1769 C CA . LYS A 1 218 ? -29.909 -4.773 32.689 1.00 96.88 218 LYS A CA 1
ATOM 1770 C C . LYS A 1 218 ? -30.756 -5.719 33.536 1.00 96.88 218 LYS A C 1
ATOM 1772 O O . LYS A 1 218 ? -31.763 -5.298 34.096 1.00 96.88 218 LYS A O 1
ATOM 1777 N N . ARG A 1 219 ? -30.341 -6.986 33.663 1.00 96.56 219 ARG A N 1
ATOM 1778 C CA . ARG A 1 219 ? -31.036 -7.987 34.486 1.00 96.56 219 ARG A CA 1
ATOM 1779 C C . ARG A 1 219 ? -31.117 -7.550 35.950 1.00 96.56 219 ARG A C 1
ATOM 1781 O O . ARG A 1 219 ? -32.170 -7.699 36.567 1.00 96.56 219 ARG A O 1
ATOM 1788 N N . LEU A 1 220 ? -30.020 -7.025 36.493 1.00 95.00 220 LEU A N 1
ATOM 1789 C CA . LEU A 1 220 ? -29.932 -6.561 37.876 1.00 95.00 220 LEU A CA 1
ATOM 1790 C C . LEU A 1 220 ? -30.821 -5.338 38.129 1.00 95.00 220 LEU A C 1
ATOM 1792 O O . LEU A 1 220 ? -31.580 -5.341 39.096 1.00 95.00 220 LEU A O 1
ATOM 1796 N N . VAL A 1 221 ? -30.784 -4.345 37.236 1.00 93.88 221 VAL A N 1
ATOM 1797 C CA . VAL A 1 221 ? -31.623 -3.139 37.328 1.00 93.88 221 VAL A CA 1
ATOM 1798 C C . VAL A 1 221 ? -33.105 -3.499 37.253 1.00 93.88 221 VAL A C 1
ATOM 1800 O O . VAL A 1 221 ? -33.855 -3.155 38.160 1.00 93.88 221 VAL A O 1
ATOM 1803 N N . SER A 1 222 ? -33.525 -4.287 36.257 1.00 93.38 222 SER A N 1
ATOM 1804 C CA . SER A 1 222 ? -34.926 -4.716 36.146 1.00 93.38 222 SER A CA 1
ATOM 1805 C C . SER A 1 222 ? -35.386 -5.580 37.324 1.00 93.38 222 SER A C 1
ATOM 1807 O O . SER A 1 222 ? -36.564 -5.577 37.675 1.00 93.38 222 SER A O 1
ATOM 1809 N N . GLY A 1 223 ? -34.477 -6.347 37.934 1.00 92.25 223 GLY A N 1
ATOM 1810 C CA . GLY A 1 223 ? -34.757 -7.078 39.167 1.00 92.25 223 GLY A CA 1
ATOM 1811 C C . GLY A 1 223 ? -35.024 -6.134 40.338 1.00 92.25 223 GLY A C 1
ATOM 1812 O O . GLY A 1 223 ? -36.023 -6.303 41.032 1.00 92.25 223 GLY A O 1
ATOM 1813 N N . ALA A 1 224 ? -34.169 -5.125 40.520 1.00 90.06 224 ALA A N 1
ATOM 1814 C CA . ALA A 1 224 ? -34.318 -4.132 41.577 1.00 90.06 224 ALA A CA 1
ATOM 1815 C C . ALA A 1 224 ? -35.599 -3.303 41.415 1.00 90.06 224 ALA A C 1
ATOM 1817 O O . ALA A 1 224 ? -36.351 -3.172 42.377 1.00 90.06 224 ALA A O 1
ATOM 1818 N N . GLU A 1 225 ? -35.892 -2.826 40.202 1.00 88.62 225 GLU A N 1
ATOM 1819 C CA . GLU A 1 225 ? -37.113 -2.069 39.885 1.00 88.62 225 GLU A CA 1
ATOM 1820 C C . GLU A 1 225 ? -38.375 -2.826 40.314 1.00 88.62 225 GLU A C 1
ATOM 1822 O O . GLU A 1 225 ? -39.182 -2.292 41.069 1.00 88.62 225 GLU A O 1
ATOM 1827 N N . ARG A 1 226 ? -38.492 -4.108 39.943 1.00 88.25 226 ARG A N 1
ATOM 1828 C CA . ARG A 1 226 ? -39.642 -4.950 40.320 1.00 88.25 226 ARG A CA 1
ATOM 1829 C C . ARG A 1 226 ? -39.774 -5.165 41.826 1.00 88.25 226 ARG A C 1
ATOM 1831 O O . ARG A 1 226 ? -40.874 -5.371 42.319 1.00 88.25 226 ARG A O 1
ATOM 1838 N N . THR A 1 227 ? -38.662 -5.183 42.559 1.00 85.25 227 THR A N 1
ATOM 1839 C CA . THR A 1 227 ? -38.676 -5.387 44.019 1.00 85.25 227 THR A CA 1
ATOM 1840 C C . THR A 1 227 ? -38.934 -4.113 44.817 1.00 85.25 227 THR A C 1
ATOM 1842 O O . THR A 1 227 ? -39.201 -4.200 46.013 1.00 85.25 227 THR A O 1
ATOM 1845 N N . LEU A 1 228 ? -38.835 -2.944 44.180 1.00 83.94 228 LEU A N 1
ATOM 1846 C CA . LEU A 1 228 ? -39.100 -1.645 44.800 1.00 83.94 228 LEU A CA 1
ATOM 1847 C C . LEU A 1 228 ? -40.567 -1.211 44.658 1.00 83.94 228 LEU A C 1
ATOM 1849 O O . LEU A 1 228 ? -40.957 -0.212 45.257 1.00 83.94 228 LEU A O 1
ATOM 1853 N N . GLU A 1 229 ? -41.381 -1.955 43.906 1.00 83.69 229 GLU A N 1
ATOM 1854 C CA . GLU A 1 229 ? -42.827 -1.748 43.837 1.00 83.69 229 GLU A CA 1
ATOM 1855 C C . GLU A 1 229 ? -43.472 -2.084 45.192 1.00 83.69 229 GLU A C 1
ATOM 1857 O O . GLU A 1 229 ? -43.446 -3.228 45.653 1.00 83.69 229 GLU A O 1
ATOM 1862 N N . ILE A 1 230 ? -44.051 -1.073 45.845 1.00 86.88 230 ILE A N 1
ATOM 1863 C CA . ILE A 1 230 ? -44.788 -1.210 47.107 1.00 86.88 230 ILE A CA 1
ATOM 1864 C C . ILE A 1 230 ? -46.290 -1.043 46.874 1.00 86.88 230 ILE A C 1
ATOM 1866 O O . ILE A 1 230 ? -46.717 -0.363 45.948 1.00 86.88 230 ILE A O 1
ATOM 1870 N N . SER A 1 231 ? -47.107 -1.679 47.716 1.00 89.62 231 SER A N 1
ATOM 1871 C CA . SER A 1 231 ? -48.568 -1.564 47.635 1.00 89.62 231 SER A CA 1
ATOM 1872 C C . SER A 1 231 ? -49.051 -0.173 48.047 1.00 89.62 231 SER A C 1
ATOM 1874 O O . SER A 1 231 ? -48.546 0.357 49.039 1.00 89.62 231 SER A O 1
ATOM 1876 N N . ASP A 1 232 ? -50.114 0.318 47.410 1.00 87.81 232 ASP A N 1
ATOM 1877 C CA . ASP A 1 232 ? -50.740 1.622 47.690 1.00 87.81 232 ASP A CA 1
ATOM 1878 C C . ASP A 1 232 ? -51.048 1.862 49.180 1.00 87.81 232 ASP A C 1
ATOM 1880 O O . ASP A 1 232 ? -50.914 2.977 49.680 1.00 87.81 232 ASP A O 1
ATOM 1884 N N . GLU A 1 233 ? -51.433 0.817 49.922 1.00 90.50 233 GLU A N 1
ATOM 1885 C CA . GLU A 1 233 ? -51.691 0.910 51.366 1.00 90.50 233 GLU A CA 1
ATOM 1886 C C . GLU A 1 233 ? -50.421 1.271 52.156 1.00 90.50 233 GLU A C 1
ATOM 1888 O O . GLU A 1 233 ? -50.430 2.183 52.983 1.00 90.50 233 GLU A O 1
ATOM 1893 N N . ILE A 1 234 ? -49.311 0.586 51.876 1.00 89.81 234 ILE A N 1
ATOM 1894 C CA . ILE A 1 234 ? -48.011 0.840 52.513 1.00 89.81 234 ILE A CA 1
ATOM 1895 C C . ILE A 1 234 ? -47.432 2.177 52.054 1.00 89.81 234 ILE A C 1
ATOM 1897 O O . ILE A 1 234 ? -46.869 2.901 52.873 1.00 89.81 234 ILE A O 1
ATOM 1901 N N . ASP A 1 235 ? -47.609 2.524 50.780 1.00 88.00 235 ASP A N 1
ATOM 1902 C CA . ASP A 1 235 ? -47.213 3.816 50.223 1.00 88.00 235 ASP A CA 1
ATOM 1903 C C . ASP A 1 235 ? -47.902 4.969 50.972 1.00 88.00 235 ASP A C 1
ATOM 1905 O O . ASP A 1 235 ? -47.251 5.869 51.512 1.00 88.00 235 ASP A O 1
ATOM 1909 N N . HIS A 1 236 ? -49.223 4.867 51.144 1.00 88.94 236 HIS A N 1
ATOM 1910 C CA . HIS A 1 236 ? -50.004 5.833 51.906 1.00 88.94 236 HIS A CA 1
ATOM 1911 C C . HIS A 1 236 ? -49.555 5.932 53.372 1.00 88.94 23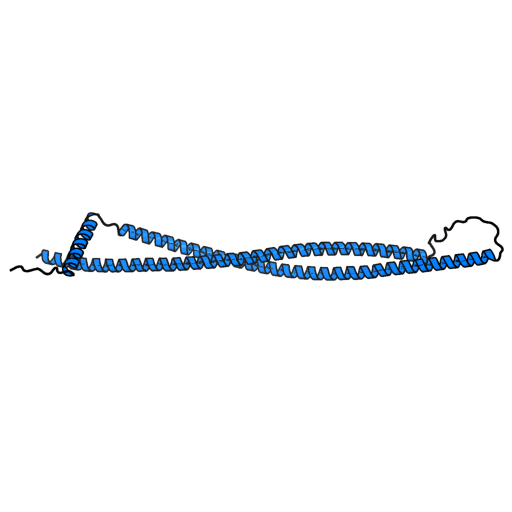6 HIS A C 1
ATOM 1913 O O . HIS A 1 236 ? -49.439 7.043 53.901 1.00 88.94 236 HIS A O 1
ATOM 1919 N N . ILE A 1 237 ? -49.267 4.800 54.027 1.00 89.81 237 ILE A N 1
ATOM 1920 C CA . ILE A 1 237 ? -48.736 4.770 55.399 1.00 89.81 237 ILE A CA 1
ATOM 1921 C C . ILE A 1 237 ? -47.387 5.496 55.454 1.00 89.81 237 ILE A C 1
ATOM 1923 O O . ILE A 1 237 ? -47.228 6.421 56.253 1.00 89.81 237 ILE A O 1
ATOM 1927 N N . LEU A 1 238 ? -46.428 5.130 54.601 1.00 84.81 238 LEU A N 1
ATOM 1928 C CA . LEU A 1 238 ? -45.093 5.726 54.591 1.00 84.81 238 LEU A CA 1
ATOM 1929 C C . LEU A 1 238 ? -45.172 7.244 54.424 1.00 84.81 238 LEU A C 1
ATOM 1931 O O . LEU A 1 238 ? -44.662 7.968 55.277 1.00 84.81 238 LEU A O 1
ATOM 1935 N N . PHE A 1 239 ? -45.867 7.736 53.397 1.00 85.75 239 PHE A N 1
ATOM 1936 C CA . PHE A 1 239 ? -45.888 9.164 53.075 1.00 85.75 239 PHE A CA 1
ATOM 1937 C C . PHE A 1 239 ? -46.732 10.012 54.034 1.00 85.75 239 PHE A C 1
ATOM 1939 O O . PHE A 1 239 ? -46.349 11.145 54.342 1.00 85.75 239 PHE A O 1
ATOM 1946 N N . THR A 1 240 ? -47.830 9.478 54.577 1.00 86.88 240 THR A N 1
ATOM 1947 C CA . THR A 1 240 ? -48.644 10.188 55.582 1.00 86.88 240 THR A CA 1
ATOM 1948 C C . THR A 1 240 ? -47.873 10.361 56.889 1.00 86.88 240 THR A C 1
ATOM 1950 O O . THR A 1 240 ? -47.832 11.461 57.450 1.00 86.88 240 THR A O 1
ATOM 1953 N N . TYR A 1 241 ? -47.214 9.300 57.369 1.00 80.12 241 TYR A N 1
ATOM 1954 C CA . TYR A 1 241 ? -46.412 9.378 58.589 1.00 80.12 241 TYR A CA 1
ATOM 1955 C C . TYR A 1 241 ? -45.121 10.182 58.391 1.00 80.12 241 TYR A C 1
ATOM 1957 O O . TYR A 1 241 ? -44.740 10.907 59.312 1.00 80.12 241 TYR A O 1
ATOM 1965 N N . LEU A 1 242 ? -44.489 10.129 57.211 1.00 79.31 242 LEU A N 1
ATOM 1966 C CA . LEU A 1 242 ? -43.326 10.968 56.895 1.00 79.31 242 LEU A CA 1
ATOM 1967 C C . LEU A 1 242 ? -43.702 12.454 56.928 1.00 79.31 242 LEU A C 1
ATOM 1969 O O . LEU A 1 242 ? -43.074 13.230 57.641 1.00 79.31 242 LEU A O 1
ATOM 1973 N N . THR A 1 243 ? -44.794 12.825 56.255 1.00 78.81 243 THR A N 1
ATOM 1974 C CA . THR A 1 243 ? -45.284 14.211 56.194 1.00 78.81 243 THR A CA 1
ATOM 1975 C C . THR A 1 243 ? -45.624 14.743 57.589 1.00 78.81 243 THR A C 1
ATOM 1977 O O . THR A 1 243 ? -45.288 15.878 57.939 1.00 78.81 243 THR A O 1
ATOM 1980 N N . ALA A 1 244 ? -46.259 13.921 58.428 1.00 76.81 244 ALA A N 1
ATOM 1981 C CA . ALA A 1 244 ? -46.564 14.278 59.811 1.00 76.81 244 ALA A CA 1
ATOM 1982 C C . ALA A 1 244 ? -45.300 14.422 60.680 1.00 76.81 244 ALA A C 1
ATOM 1984 O O . ALA A 1 244 ? -45.245 15.304 61.542 1.00 76.81 244 ALA A O 1
ATOM 1985 N N . ALA A 1 245 ? -44.291 13.572 60.473 1.00 76.12 245 ALA A N 1
ATOM 1986 C CA . ALA A 1 245 ? -43.015 13.646 61.180 1.00 76.12 245 ALA A CA 1
ATOM 1987 C C . ALA A 1 245 ? -42.211 14.894 60.775 1.00 76.12 245 ALA A C 1
ATOM 1989 O O . ALA A 1 245 ? -41.752 15.629 61.647 1.00 76.12 245 ALA A O 1
ATOM 1990 N N . GLU A 1 246 ? -42.117 15.184 59.478 1.00 78.19 246 GLU A N 1
ATOM 1991 C CA . GLU A 1 246 ? -41.446 16.373 58.941 1.00 78.19 246 GLU A CA 1
ATOM 1992 C C . GLU A 1 246 ? -42.135 17.667 59.396 1.00 78.19 246 GLU A C 1
ATOM 1994 O O . GLU A 1 246 ? -41.470 18.601 59.841 1.00 78.19 246 GLU A O 1
ATOM 1999 N N . SER A 1 247 ? -43.472 17.704 59.399 1.00 72.88 247 SER A N 1
ATOM 2000 C CA . SER A 1 247 ? -44.247 18.856 59.888 1.00 72.88 247 SER A CA 1
ATOM 2001 C C . SER A 1 247 ? -44.002 19.144 61.374 1.00 72.88 247 SER A C 1
ATOM 2003 O O . SER A 1 247 ? -43.910 20.303 61.782 1.00 72.88 247 SER A O 1
ATOM 2005 N N . LYS A 1 248 ? -43.867 18.097 62.199 1.00 73.25 248 LYS A N 1
ATOM 2006 C CA . LYS A 1 248 ? -43.528 18.234 63.625 1.00 73.25 248 LYS A CA 1
ATOM 2007 C C . LYS A 1 248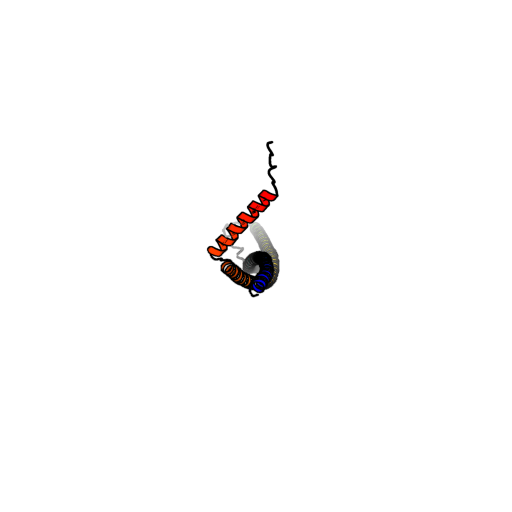 ? -42.098 18.720 63.833 1.00 73.25 248 LYS A C 1
ATOM 2009 O O . LYS A 1 248 ? -41.871 19.538 64.719 1.00 73.25 248 LYS A O 1
ATOM 2014 N N . ASP A 1 249 ? -41.153 18.254 63.023 1.00 72.19 249 ASP A N 1
ATOM 2015 C CA . ASP A 1 249 ? -39.752 18.672 63.111 1.00 72.19 249 ASP A CA 1
ATOM 2016 C C . ASP A 1 249 ? -39.568 20.142 62.674 1.00 72.19 249 ASP A C 1
ATOM 2018 O O . ASP A 1 249 ? -38.794 20.888 63.275 1.00 72.19 249 ASP A O 1
ATOM 2022 N N . ILE A 1 250 ? -40.358 20.608 61.697 1.00 71.06 250 ILE A N 1
ATOM 2023 C CA . ILE A 1 250 ? -40.436 22.024 61.294 1.00 71.06 250 ILE A CA 1
ATOM 2024 C C . ILE A 1 250 ? -41.048 22.889 62.409 1.00 71.06 250 ILE A C 1
ATOM 2026 O O . ILE A 1 250 ? -40.502 23.945 62.735 1.00 71.06 250 ILE A O 1
ATOM 2030 N N . ALA A 1 251 ? -42.145 22.442 63.032 1.00 66.38 251 ALA A N 1
ATOM 2031 C CA . ALA A 1 251 ? -42.777 23.146 64.153 1.00 66.38 251 ALA A CA 1
ATOM 2032 C C . ALA A 1 251 ? -41.881 23.198 65.408 1.00 66.38 251 ALA A C 1
ATOM 2034 O O . ALA A 1 251 ? -41.905 24.181 66.145 1.00 66.38 251 ALA A O 1
ATOM 2035 N N . ALA A 1 252 ? -41.055 22.172 65.633 1.00 61.06 252 ALA A N 1
ATOM 2036 C CA . ALA A 1 252 ? -40.082 22.136 66.724 1.00 61.06 252 ALA A CA 1
ATOM 2037 C C . ALA A 1 252 ? -38.863 23.049 66.477 1.00 61.06 252 ALA A C 1
ATOM 2039 O O . ALA A 1 252 ? -38.308 23.597 67.428 1.00 61.06 252 ALA A O 1
ATOM 2040 N N . LYS A 1 253 ? -38.452 23.239 65.214 1.00 64.75 253 LYS A N 1
ATOM 2041 C CA . LYS A 1 253 ? -37.349 24.142 64.827 1.00 64.75 253 LYS A CA 1
ATOM 2042 C C . LYS A 1 253 ? -37.750 25.621 64.777 1.00 64.75 253 LYS A C 1
ATOM 2044 O O . LYS A 1 253 ? -36.879 26.470 64.933 1.00 64.75 253 LYS A O 1
ATOM 2049 N N . ASN A 1 254 ? -39.040 25.928 64.620 1.00 57.56 254 ASN A N 1
ATOM 2050 C CA . ASN A 1 254 ? -39.598 27.283 64.683 1.00 57.56 254 ASN A CA 1
ATOM 2051 C C . ASN A 1 254 ? -40.673 27.385 65.781 1.00 57.56 254 ASN A C 1
ATOM 2053 O O . ASN A 1 254 ? -41.866 27.424 65.463 1.00 57.56 254 ASN A O 1
ATOM 2057 N N . PRO A 1 255 ? -40.296 27.447 67.072 1.00 55.34 255 PRO A N 1
ATOM 2058 C CA . PRO A 1 255 ? -41.266 27.718 68.119 1.00 55.34 255 PRO A CA 1
ATOM 2059 C C . PRO A 1 255 ? -41.767 29.157 67.952 1.00 55.34 255 PRO A C 1
ATOM 2061 O O . PRO A 1 255 ? -41.042 30.119 68.204 1.00 55.34 255 PRO A O 1
ATOM 2064 N N . VAL A 1 256 ? -43.011 29.316 67.497 1.00 59.97 256 VAL A N 1
ATOM 2065 C CA . VAL A 1 256 ? -43.699 30.610 67.558 1.00 59.97 256 VAL A CA 1
ATOM 2066 C C . VAL A 1 256 ? -43.812 30.973 69.045 1.00 59.97 256 VAL A C 1
ATOM 2068 O O . VAL A 1 256 ? -44.368 30.173 69.803 1.00 59.97 256 VAL A O 1
ATOM 2071 N N . PRO A 1 257 ? -43.279 32.123 69.501 1.00 46.72 257 PRO A N 1
ATOM 2072 C CA . PRO A 1 257 ? -43.389 32.499 70.899 1.00 46.72 257 PRO A CA 1
ATOM 2073 C C . PRO A 1 257 ? -44.863 32.735 71.224 1.00 46.72 257 PRO A C 1
ATOM 2075 O O . PRO A 1 257 ? -45.532 33.525 70.554 1.00 46.72 257 PRO A O 1
ATOM 2078 N N . ALA A 1 258 ? -45.364 32.042 72.246 1.00 49.97 258 ALA A N 1
ATOM 2079 C CA . ALA A 1 258 ? -46.670 32.326 72.813 1.00 49.97 258 ALA A CA 1
ATOM 2080 C C . ALA A 1 258 ? -46.654 33.762 73.354 1.00 49.97 258 ALA A C 1
ATOM 2082 O O . ALA A 1 258 ? -45.901 34.094 74.269 1.00 49.97 258 ALA A O 1
ATOM 2083 N N . VAL A 1 259 ? -47.452 34.627 72.732 1.00 52.00 259 VAL A N 1
ATOM 2084 C CA . VAL A 1 259 ? -47.787 35.939 73.277 1.00 52.00 259 VAL A CA 1
ATOM 2085 C C . VAL A 1 259 ? -48.803 35.692 74.386 1.00 52.00 259 VAL A C 1
ATOM 2087 O O . VAL A 1 259 ? -49.988 35.511 74.110 1.00 52.00 259 VAL A O 1
ATOM 2090 N N . ASP A 1 260 ? -48.333 35.652 75.630 1.00 44.31 260 ASP A N 1
ATOM 2091 C CA . ASP A 1 260 ? -49.208 35.713 76.799 1.00 44.31 260 ASP A CA 1
ATOM 2092 C C . ASP A 1 260 ? -49.765 37.140 76.910 1.00 44.31 260 ASP A C 1
ATOM 2094 O O . ASP A 1 260 ? -49.059 38.085 77.272 1.00 44.31 260 ASP A O 1
ATOM 2098 N N . HIS A 1 261 ? -51.041 37.310 76.561 1.00 45.94 261 HIS A N 1
ATOM 2099 C CA . HIS A 1 261 ? -51.815 38.488 76.938 1.00 45.94 261 HIS A CA 1
ATOM 2100 C C . HIS A 1 261 ? -52.473 38.238 78.303 1.00 45.94 261 HIS A C 1
ATOM 2102 O O . HIS A 1 261 ? -53.261 37.307 78.438 1.00 45.94 261 HIS A O 1
ATOM 2108 N N . HIS A 1 262 ? -52.070 39.087 79.259 1.00 44.00 262 HIS A N 1
ATOM 2109 C CA . HIS A 1 262 ? -52.602 39.393 80.598 1.00 44.00 262 HIS A CA 1
ATOM 2110 C C . HIS A 1 262 ? -53.907 38.740 81.069 1.00 44.00 262 HIS A C 1
ATOM 2112 O O . HIS A 1 262 ? -54.938 38.888 80.376 1.00 44.00 262 HIS A O 1
#

Mean predicted aligned error: 12.0 Å

Foldseek 3Di:
DVVVVVVVVVVVVVVVVVVVVVVVVVVLVVVVVVLVVVLVVLVVVLVVLVVVLVVLVVVLVVLVVLLVVLVVLLVVLVVLLVVLVVVLVVLVVVLVVLVVVVVCLVVVVDPPPPDDPDDDDDDDPVRVVVVVVVVVVVVVVVSVVSNVVSVVSNVVSVVVSVVSVVVNVVSVVVSVVSVVVSVVSVVVSVVSVVVSVVSVVVSVVSVVVSVVSVVVVVVSVVVVVVVPDDDPVVVCVVVVVVVVVVVVVVCVVDPDDDPDDD